Protein AF-A0A1E7X4P8-F1 (afdb_monomer_lite)

Secondary structure (DSSP, 8-state):
-----HHHHHHHHHHHHHHHHHHHHHTT--TTGGGHHHHHHHHHHHHHHHHHHHHHHHHHHHHHHHHHHHHHHTT-HHHHHHHHHHHHHHHHHHHHHHHHHHHHHHHHHHHHHHHHHTT---HHHHHHHHHHHHHHHHHHHHHHH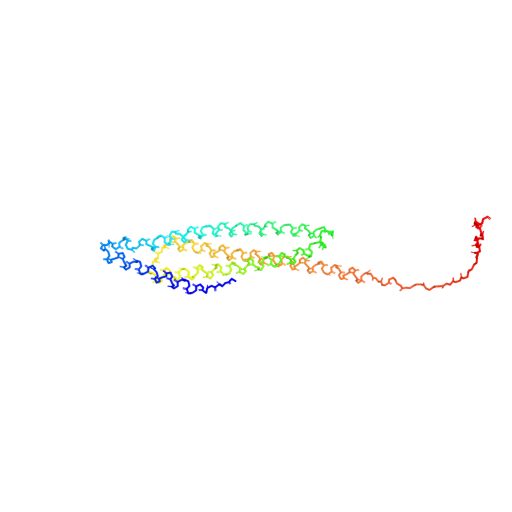HHHHHHHHHHHHHHHHHHHHHTS------------------------

Radius of gyration: 33.32 Å; chains: 1; bounding box: 71×65×102 Å

pLDDT: mean 76.99, std 14.37, range [32.0, 92.56]

Foldseek 3Di:
DDPPPVLVVLVVVLVVLVVQLVVCVVVVDPNVVSCVVVVVVLVVVLVVLVVLLVVLVVLLVVLVVVVVVLVVLLVDPVSLVVCLVVLVVVLVVLVVVLVVLVVVLVSLVSVVVSCVVVVDDDPSSVVSSVSSNVSSVSSNVSSVVSNVSSVVSVVVSVVVVVVVVVVPPDPDDDDDDDDDDDDDDDDDDDDD

Sequence (192 aa):
MTTVPVGDSTRHLIAAVKKLEHSLHTSGLPRWMSRLPVWWLSWHYSRMLDHKIARMRRIARKFESWLPAIRAADQDPRTRLEFIDLDHAMHDDIDATRQTMWELRAYCIDIATMFGQLGYQSAQLNRRQRLFLSVIEQTCVQAATMQETLVAHDTRVLALLQQSQQSRPEQSPHSQPGSDPAGVRPQEARAA

Organism: NCBI:txid762836

Structure (mmCIF, N/CA/C/O backbone):
data_AF-A0A1E7X4P8-F1
#
_entry.id   AF-A0A1E7X4P8-F1
#
loop_
_atom_site.group_PDB
_atom_site.id
_atom_site.type_symbol
_atom_site.label_atom_id
_atom_site.label_alt_id
_atom_site.label_comp_id
_atom_site.label_asym_id
_atom_site.label_entity_id
_atom_site.label_seq_id
_atom_site.pdbx_PDB_ins_code
_atom_site.Cartn_x
_atom_site.Cartn_y
_atom_site.Cartn_z
_atom_site.occupancy
_atom_site.B_iso_or_equiv
_atom_site.a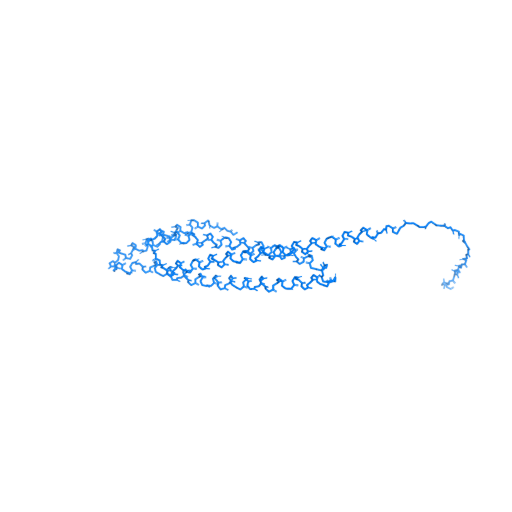uth_seq_id
_atom_site.auth_comp_id
_atom_site.auth_asym_id
_atom_site.auth_atom_id
_atom_site.pdbx_PDB_model_num
ATOM 1 N N . MET A 1 1 ? -3.2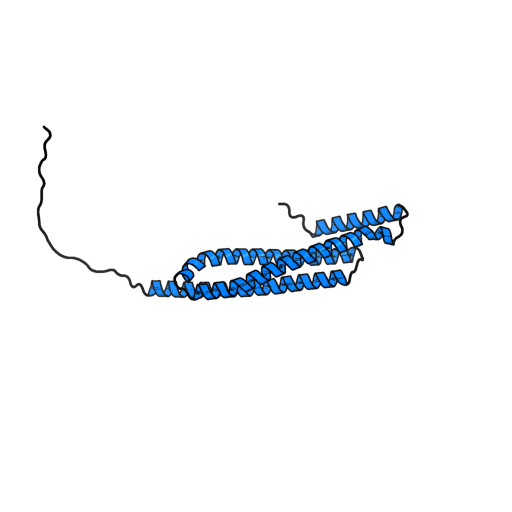46 20.734 1.889 1.00 32.78 1 MET A N 1
ATOM 2 C CA . MET A 1 1 ? -4.128 19.711 2.488 1.00 32.78 1 MET A CA 1
ATOM 3 C C . MET A 1 1 ? -3.512 19.298 3.811 1.00 32.78 1 MET A C 1
ATOM 5 O O . MET A 1 1 ? -2.430 18.733 3.811 1.00 32.78 1 MET A O 1
ATOM 9 N N . THR A 1 2 ? -4.119 19.678 4.929 1.00 32.00 2 THR A N 1
ATOM 10 C CA . THR A 1 2 ? -3.630 19.363 6.276 1.00 32.00 2 THR A CA 1
ATOM 11 C C . THR A 1 2 ? -3.904 17.894 6.577 1.00 32.00 2 THR A C 1
ATOM 13 O O . THR A 1 2 ? -5.027 17.507 6.891 1.00 32.00 2 THR A O 1
ATOM 16 N N . THR A 1 3 ? -2.882 17.054 6.445 1.00 44.53 3 THR A N 1
ATOM 17 C CA . THR A 1 3 ? -2.919 15.677 6.935 1.00 44.53 3 THR A CA 1
ATOM 18 C C . THR A 1 3 ? -2.863 15.737 8.455 1.00 44.53 3 THR A C 1
ATOM 20 O O . THR A 1 3 ? -1.785 15.833 9.040 1.00 44.53 3 THR A O 1
ATOM 23 N N . VAL A 1 4 ? -4.027 15.755 9.107 1.00 46.66 4 VAL A N 1
ATOM 24 C CA . VAL A 1 4 ? -4.095 15.536 10.556 1.00 46.66 4 VAL A CA 1
ATOM 25 C C . VAL A 1 4 ? -3.369 14.216 10.828 1.00 46.66 4 VAL A C 1
ATOM 27 O O . VAL A 1 4 ? -3.717 13.213 10.195 1.00 46.66 4 VAL A O 1
ATOM 30 N N . PRO A 1 5 ? -2.345 14.196 11.698 1.00 58.31 5 PRO A N 1
ATOM 31 C CA . PRO A 1 5 ? -1.626 12.969 11.994 1.00 58.31 5 PRO A CA 1
ATOM 32 C C . PRO A 1 5 ? -2.641 11.931 12.474 1.00 58.31 5 PRO A C 1
ATOM 34 O O . PRO A 1 5 ? -3.465 12.193 13.350 1.00 58.31 5 PRO A O 1
ATOM 37 N N . VAL A 1 6 ? -2.629 10.748 11.862 1.00 59.78 6 VAL A N 1
ATOM 38 C CA . VAL A 1 6 ? -3.646 9.708 12.105 1.00 59.78 6 VAL A CA 1
ATOM 39 C C . VAL A 1 6 ? -3.693 9.270 13.573 1.00 59.78 6 VAL A C 1
ATOM 41 O O . VAL A 1 6 ? -4.755 8.889 14.075 1.00 59.78 6 VAL A O 1
ATOM 44 N N . GLY A 1 7 ? -2.590 9.452 14.303 1.00 60.59 7 GLY A N 1
ATOM 45 C CA . GLY A 1 7 ? -2.544 9.325 15.758 1.00 60.59 7 GLY A CA 1
ATOM 46 C C . GLY A 1 7 ? -3.521 10.247 16.502 1.00 60.59 7 GLY A C 1
ATOM 47 O O . GLY A 1 7 ? -4.135 9.806 17.469 1.00 60.59 7 GLY A O 1
ATOM 48 N N . ASP A 1 8 ? -3.745 11.478 16.043 1.00 68.75 8 ASP A N 1
ATOM 49 C CA . ASP A 1 8 ? -4.699 12.402 16.674 1.00 68.75 8 ASP A CA 1
ATOM 50 C C . ASP A 1 8 ? -6.141 12.071 16.279 1.00 68.75 8 ASP A C 1
ATOM 52 O O . ASP A 1 8 ? -7.042 12.069 17.120 1.00 68.75 8 ASP A O 1
ATOM 56 N N . SER A 1 9 ? -6.365 11.687 15.018 1.00 77.12 9 SER A N 1
ATOM 57 C CA . SER A 1 9 ? -7.693 11.285 14.535 1.00 77.12 9 SER A CA 1
ATOM 58 C C . SER A 1 9 ? -8.222 10.030 15.248 1.00 77.12 9 SER A C 1
ATOM 60 O O . SER A 1 9 ? -9.374 9.999 15.689 1.00 77.12 9 SER A O 1
ATOM 62 N N . THR A 1 10 ? -7.374 9.015 15.444 1.00 79.00 10 THR A N 1
ATOM 63 C CA . THR A 1 10 ? -7.743 7.781 16.163 1.00 79.00 10 THR A CA 1
ATOM 64 C C . THR A 1 10 ? -8.008 8.036 17.647 1.00 79.00 10 THR A C 1
ATOM 66 O O . THR A 1 10 ? -8.988 7.523 18.187 1.00 79.00 10 THR A O 1
ATOM 69 N N . ARG A 1 11 ? -7.214 8.889 18.308 1.00 80.75 11 ARG A N 1
ATOM 70 C CA . ARG A 1 11 ? -7.442 9.292 19.710 1.00 80.75 11 ARG A CA 1
ATOM 71 C C . ARG A 1 11 ? -8.764 10.033 19.893 1.00 80.75 11 ARG A C 1
ATOM 73 O O . ARG A 1 11 ? -9.514 9.715 20.818 1.00 80.75 11 ARG A O 1
ATOM 80 N N . HIS A 1 12 ? -9.081 10.974 19.004 1.00 83.69 12 HIS A N 1
ATOM 81 C CA . HIS A 1 12 ? -10.367 11.671 19.027 1.00 83.69 12 HIS A CA 1
ATOM 82 C C . HIS A 1 12 ? -11.541 10.714 18.823 1.00 83.69 12 HIS A C 1
ATOM 84 O O . HIS A 1 12 ? -12.539 10.811 19.540 1.00 83.69 12 HIS A O 1
ATOM 90 N N . LEU A 1 13 ? -11.408 9.752 17.907 1.00 83.81 13 LEU A N 1
ATOM 91 C CA . LEU A 1 13 ? -12.441 8.749 17.672 1.00 83.81 13 LEU A CA 1
ATOM 92 C C . LEU A 1 13 ? -12.651 7.850 18.898 1.00 83.81 13 LEU A C 1
ATOM 94 O O . LEU A 1 13 ? -13.793 7.613 19.285 1.00 83.81 13 LEU A O 1
ATOM 98 N N . ILE A 1 14 ? -11.579 7.413 19.567 1.00 84.19 14 ILE A N 1
ATOM 99 C CA . ILE A 1 14 ? -11.678 6.647 20.820 1.00 84.19 14 ILE A CA 1
ATOM 100 C C . ILE A 1 14 ? -12.410 7.454 21.891 1.00 84.19 14 ILE A C 1
ATOM 102 O O . ILE A 1 14 ? -13.313 6.928 22.542 1.00 84.19 14 ILE A O 1
ATOM 106 N N . ALA A 1 15 ? -12.032 8.720 22.081 1.00 84.38 15 ALA A N 1
ATOM 107 C CA . ALA A 1 15 ? -12.660 9.586 23.071 1.00 84.38 15 ALA A CA 1
ATOM 108 C C . ALA A 1 15 ? -14.155 9.789 22.775 1.00 84.38 15 ALA A C 1
ATOM 110 O O . ALA A 1 15 ? -14.981 9.689 23.682 1.00 84.38 15 ALA A O 1
ATOM 111 N N . ALA A 1 16 ? -14.511 10.005 21.506 1.00 85.44 16 ALA A N 1
ATOM 112 C CA . ALA A 1 16 ? -15.895 10.148 21.069 1.00 85.44 16 ALA A CA 1
ATOM 113 C C . ALA A 1 16 ? -16.706 8.868 21.307 1.00 85.44 16 ALA A C 1
ATOM 115 O O . ALA A 1 16 ? -17.798 8.935 21.871 1.00 85.44 16 ALA A O 1
ATOM 116 N N . VAL A 1 17 ? -16.158 7.704 20.944 1.00 83.12 17 VAL A N 1
ATOM 117 C CA . VAL A 1 17 ? -16.810 6.405 21.156 1.00 83.12 17 VAL A CA 1
ATOM 118 C C . VAL A 1 17 ? -17.011 6.148 22.646 1.00 83.12 17 VAL A C 1
ATOM 120 O O . VAL A 1 17 ? -18.140 5.904 23.053 1.00 83.12 17 VAL A O 1
ATOM 123 N N . LYS A 1 18 ? -15.975 6.299 23.481 1.00 83.88 18 LYS A N 1
ATOM 124 C CA . LYS A 1 18 ? -16.086 6.103 24.938 1.00 83.88 18 LYS A CA 1
ATOM 125 C C . LYS A 1 18 ? -17.089 7.060 25.583 1.00 83.88 18 LYS A C 1
ATOM 127 O O . LYS A 1 18 ? -17.851 6.650 26.455 1.00 83.88 18 LYS A O 1
ATOM 132 N N . LYS A 1 19 ? -17.127 8.323 25.143 1.00 85.69 19 LYS A N 1
ATOM 133 C CA . LYS A 1 19 ? -18.128 9.297 25.601 1.00 85.69 19 LYS A CA 1
ATOM 134 C C . LYS A 1 19 ? -19.544 8.846 25.237 1.00 85.69 19 LYS A C 1
ATOM 136 O O . LYS A 1 19 ? -20.448 8.966 26.060 1.00 85.69 19 LYS A O 1
ATOM 141 N N . LEU A 1 20 ? -19.730 8.309 24.032 1.00 83.75 20 LEU A N 1
ATOM 142 C CA . LEU A 1 20 ? -21.019 7.798 23.581 1.00 83.75 20 LEU A CA 1
ATOM 143 C C . LEU A 1 20 ? -21.436 6.543 24.362 1.00 83.75 20 LEU A C 1
ATOM 145 O O . LEU A 1 20 ? -22.574 6.467 24.811 1.00 83.75 20 LEU A O 1
ATOM 149 N N . GLU A 1 21 ? -20.516 5.599 24.593 1.00 83.19 21 GLU A N 1
ATOM 150 C CA . GLU A 1 21 ? -20.768 4.416 25.430 1.00 83.19 21 GLU A CA 1
ATOM 151 C C . GLU A 1 21 ? -21.191 4.824 26.846 1.00 83.19 21 GLU A C 1
ATOM 153 O O . GLU A 1 21 ? -22.158 4.285 27.387 1.00 83.19 21 GLU A O 1
ATOM 158 N N . HIS A 1 22 ? -20.503 5.812 27.426 1.00 82.94 22 HIS A N 1
ATOM 159 C CA . HIS A 1 22 ? -20.826 6.341 28.746 1.00 82.94 22 HIS A CA 1
ATOM 160 C C . HIS A 1 22 ? -22.208 7.004 28.772 1.00 82.94 22 HIS A C 1
ATOM 162 O O . HIS A 1 22 ? -23.008 6.700 29.651 1.00 82.94 22 HIS A O 1
ATOM 168 N N . SER A 1 23 ? -22.524 7.839 27.776 1.00 82.69 23 SER A N 1
ATOM 169 C CA . SER A 1 23 ? -23.835 8.491 27.652 1.00 82.69 23 SER A CA 1
ATOM 170 C C . SER A 1 23 ? -24.980 7.490 27.468 1.00 82.69 23 SER A C 1
ATOM 172 O O . SER A 1 23 ? -26.081 7.703 27.973 1.00 82.69 23 SER A O 1
ATOM 174 N N . LEU A 1 24 ? -24.748 6.398 26.736 1.00 80.31 24 LEU A N 1
ATOM 175 C CA . LEU A 1 24 ? -25.742 5.339 26.556 1.00 80.31 24 LEU A CA 1
ATOM 176 C C . LEU A 1 24 ? -25.949 4.565 27.861 1.00 80.31 24 LEU A C 1
ATOM 178 O O . LEU A 1 24 ? -27.085 4.279 28.232 1.00 80.31 24 LEU A O 1
ATOM 182 N N . HIS A 1 25 ? -24.870 4.282 28.592 1.00 77.50 25 HIS A N 1
ATOM 183 C CA . HIS A 1 25 ? -24.946 3.614 29.888 1.00 77.50 25 HIS A CA 1
ATOM 184 C C . HIS A 1 25 ? -25.690 4.458 30.935 1.00 77.50 25 HIS A C 1
ATOM 186 O O . HIS A 1 25 ? -26.513 3.928 31.678 1.00 77.50 25 HIS A O 1
ATOM 192 N N . THR A 1 26 ? -25.446 5.772 30.993 1.00 81.56 26 THR A N 1
ATOM 193 C CA . THR A 1 26 ? -26.154 6.675 31.920 1.00 81.56 26 THR A CA 1
ATOM 194 C C . THR A 1 26 ? -27.627 6.865 31.563 1.00 81.56 26 THR A C 1
ATOM 196 O O . THR A 1 26 ? -28.421 7.191 32.439 1.00 81.56 26 THR A O 1
ATOM 199 N N . SER A 1 27 ? -28.016 6.587 30.316 1.00 81.94 27 SER A N 1
ATOM 200 C CA . SER A 1 27 ? -29.413 6.620 29.860 1.00 81.94 27 SER A CA 1
ATOM 201 C C . SER A 1 27 ? -30.206 5.346 30.210 1.00 81.94 27 SER A C 1
ATOM 203 O O . SER A 1 27 ? -31.336 5.187 29.759 1.00 81.94 27 SER A O 1
ATOM 205 N N . GLY A 1 28 ? -29.631 4.419 30.991 1.00 77.25 28 GLY A N 1
ATOM 206 C CA . GLY A 1 28 ? -30.309 3.199 31.449 1.00 77.25 28 GLY A CA 1
ATOM 207 C C . GLY A 1 28 ? -30.358 2.064 30.420 1.00 77.25 28 GLY A C 1
ATOM 208 O O . GLY A 1 28 ? -31.069 1.080 30.624 1.00 77.25 28 GLY A O 1
ATOM 209 N N . LEU A 1 29 ? -29.606 2.170 29.319 1.00 79.88 29 LEU A N 1
ATOM 210 C CA . LEU A 1 29 ? -29.548 1.119 28.306 1.00 79.88 29 LEU A CA 1
ATOM 211 C C . LEU A 1 29 ? -28.751 -0.100 28.799 1.00 79.88 29 LEU A C 1
ATOM 213 O O . LEU A 1 29 ? -27.723 0.046 29.469 1.00 79.88 29 LEU A O 1
ATOM 217 N N . PRO A 1 30 ? -29.160 -1.321 28.410 1.00 79.81 30 PRO A N 1
ATOM 218 C CA . PRO A 1 30 ? -28.394 -2.524 28.690 1.00 79.81 30 PRO A CA 1
ATOM 219 C C . PRO A 1 30 ? -26.963 -2.443 28.139 1.00 79.81 30 PRO A C 1
ATOM 221 O O . PRO A 1 30 ? -26.730 -1.925 27.045 1.00 79.81 30 PRO A O 1
ATOM 224 N N . ARG A 1 31 ? -26.005 -3.063 28.838 1.00 72.81 31 ARG A N 1
ATOM 225 C CA . ARG A 1 31 ? -24.573 -3.076 28.463 1.00 72.81 31 ARG A CA 1
ATOM 226 C C . ARG A 1 31 ? -24.278 -3.583 27.043 1.00 72.81 31 ARG A C 1
ATOM 228 O O . ARG A 1 31 ? -23.232 -3.271 26.481 1.00 72.81 31 ARG A O 1
ATOM 235 N N . TRP A 1 32 ? -25.161 -4.393 26.461 1.00 73.31 32 TRP A N 1
ATOM 236 C CA . TRP A 1 32 ? -25.011 -4.853 25.078 1.00 73.31 32 TRP A CA 1
ATOM 237 C C . TRP A 1 32 ? -25.356 -3.750 24.066 1.00 73.31 32 TRP A C 1
ATOM 239 O O . TRP A 1 32 ? -24.673 -3.627 23.052 1.00 73.31 32 TRP A O 1
ATOM 249 N N . MET A 1 33 ? -26.333 -2.888 24.371 1.00 76.94 33 MET A N 1
ATOM 250 C CA . MET A 1 33 ? -26.680 -1.735 23.532 1.00 76.94 33 MET A CA 1
ATOM 251 C C . MET A 1 33 ? -25.633 -0.628 23.623 1.00 76.94 33 MET A C 1
ATOM 253 O O . MET A 1 33 ? -25.327 0.004 22.615 1.00 76.94 33 MET A O 1
ATOM 257 N N . SER A 1 34 ? -25.011 -0.435 24.789 1.00 75.38 34 SER A N 1
ATOM 258 C CA . SER A 1 34 ? -23.935 0.553 24.931 1.00 75.38 34 SER A CA 1
ATOM 259 C C . SER A 1 34 ? -22.697 0.218 24.088 1.00 75.38 34 SER A C 1
ATOM 261 O O . SER A 1 34 ? -21.910 1.114 23.824 1.00 75.38 34 SER A O 1
ATOM 263 N N . ARG A 1 35 ? -22.538 -1.031 23.616 1.00 80.19 35 ARG A N 1
ATOM 264 C CA . ARG A 1 35 ? -21.445 -1.473 22.722 1.00 80.19 35 ARG A CA 1
ATOM 265 C C . ARG A 1 35 ? -21.775 -1.417 21.225 1.00 80.19 35 ARG A C 1
ATOM 267 O O . ARG A 1 35 ? -20.905 -1.711 20.399 1.00 80.19 35 ARG A O 1
ATOM 274 N N . LEU A 1 36 ? -22.994 -1.015 20.855 1.00 82.00 36 LEU A N 1
ATOM 275 C CA . LEU A 1 36 ? -23.394 -0.825 19.455 1.00 82.00 36 LEU A CA 1
ATOM 276 C C . LEU A 1 36 ? -22.445 0.082 18.651 1.00 82.00 36 LEU A C 1
ATOM 278 O O . LEU A 1 36 ? -22.145 -0.277 17.511 1.00 82.00 36 LEU A O 1
ATOM 282 N N . PRO A 1 37 ? -21.915 1.197 19.197 1.00 84.25 37 PRO A N 1
ATOM 283 C CA . PRO A 1 37 ? -21.014 2.070 18.443 1.00 84.25 37 PRO A CA 1
ATOM 284 C C . PRO A 1 37 ? -19.739 1.350 17.994 1.00 84.25 37 PRO A C 1
ATOM 286 O O . PRO A 1 37 ? -19.307 1.493 16.851 1.00 84.25 37 PRO A O 1
ATOM 289 N N . VAL A 1 38 ? -19.168 0.517 18.867 1.00 84.62 38 VAL A N 1
ATOM 290 C CA . VAL A 1 38 ? -17.956 -0.258 18.577 1.00 84.62 38 VAL A CA 1
ATOM 291 C C . VAL A 1 38 ? -18.234 -1.356 17.550 1.00 84.62 38 VAL A C 1
ATOM 293 O O . VAL A 1 38 ? -17.437 -1.568 16.635 1.00 84.62 38 VAL A O 1
ATOM 296 N N . TRP A 1 39 ? -19.384 -2.026 17.657 1.00 85.00 39 TRP A N 1
ATOM 297 C CA . TRP A 1 39 ? -19.816 -3.027 16.677 1.00 85.00 39 TRP A CA 1
ATOM 298 C C . TRP A 1 39 ? -20.020 -2.418 15.292 1.00 85.00 39 TRP A C 1
ATOM 300 O O . TRP A 1 39 ? -19.527 -2.953 14.297 1.00 85.00 39 TRP A O 1
ATOM 310 N N . TRP A 1 40 ? -20.697 -1.272 15.229 1.00 87.81 40 TRP A N 1
ATOM 311 C CA . TRP A 1 40 ? -20.916 -0.549 13.983 1.00 87.81 40 TRP A CA 1
ATOM 312 C C . TRP A 1 40 ? -19.595 -0.094 13.359 1.00 87.81 40 TRP A C 1
ATOM 314 O O . TRP A 1 40 ? -19.370 -0.310 12.166 1.00 87.81 40 TRP A O 1
ATOM 324 N N . LEU A 1 41 ? -18.673 0.430 14.172 1.00 86.81 41 LEU A N 1
ATOM 325 C CA . LEU A 1 41 ? -17.339 0.818 13.722 1.00 86.81 41 LEU A CA 1
ATOM 326 C C . LEU A 1 41 ? -16.549 -0.383 13.179 1.00 86.81 41 LEU A C 1
ATOM 328 O O . LEU A 1 41 ? -15.920 -0.289 12.125 1.00 86.81 41 LEU A O 1
ATOM 332 N N . SER A 1 42 ? -16.618 -1.535 13.852 1.00 87.00 42 SER A N 1
ATOM 333 C CA . SER A 1 42 ? -15.976 -2.776 13.399 1.00 87.00 42 SER A CA 1
ATOM 334 C C . SER A 1 42 ? -16.537 -3.275 12.066 1.00 87.00 42 SER A C 1
ATOM 336 O O . SER A 1 42 ? -15.773 -3.711 11.195 1.00 87.00 42 SER A O 1
ATOM 338 N N . TRP A 1 43 ? -17.857 -3.203 11.888 1.00 88.31 43 TRP A N 1
ATOM 339 C CA . TRP A 1 43 ? -18.516 -3.577 10.641 1.00 88.31 43 TRP A CA 1
ATOM 340 C C . TRP A 1 43 ? -18.145 -2.629 9.499 1.00 88.31 43 TRP A C 1
ATOM 342 O O . TRP A 1 43 ? -17.747 -3.083 8.423 1.00 88.31 43 TRP A O 1
ATOM 352 N N . HIS A 1 44 ? -18.202 -1.319 9.748 1.00 89.56 44 HIS A N 1
ATOM 353 C CA . HIS A 1 44 ? -17.819 -0.300 8.775 1.00 89.56 44 HIS A CA 1
ATOM 354 C C . HIS A 1 44 ? -16.362 -0.478 8.332 1.00 89.56 44 HIS A C 1
ATOM 356 O O . HIS A 1 44 ? -16.070 -0.544 7.135 1.00 89.56 44 HIS A O 1
ATOM 362 N N . TYR A 1 45 ? -15.455 -0.663 9.294 1.00 88.06 45 TYR A N 1
ATOM 363 C CA . TYR A 1 45 ? -14.043 -0.904 9.021 1.00 88.06 45 TYR A CA 1
ATOM 364 C C . TYR A 1 45 ? -13.817 -2.192 8.215 1.00 88.06 45 TYR A C 1
ATOM 366 O O . TYR A 1 45 ? -13.051 -2.196 7.253 1.00 88.06 45 TYR A O 1
ATOM 374 N N . SER A 1 46 ? -14.546 -3.266 8.531 1.00 86.12 46 SER A N 1
ATOM 375 C CA . SER A 1 46 ? -14.484 -4.514 7.761 1.00 86.12 46 SER A CA 1
ATOM 376 C C . SER A 1 46 ? -14.882 -4.315 6.296 1.00 86.12 46 SER A C 1
ATOM 378 O O . SER A 1 46 ? -14.168 -4.773 5.406 1.00 86.12 46 SER A O 1
ATOM 380 N N . ARG A 1 47 ? -15.974 -3.586 6.024 1.00 88.44 47 ARG A N 1
ATOM 381 C CA . ARG A 1 47 ? -16.394 -3.289 4.643 1.00 88.44 47 ARG A CA 1
ATOM 382 C C . ARG A 1 47 ? -15.394 -2.409 3.910 1.00 88.44 47 ARG A C 1
ATOM 384 O O . ARG A 1 47 ? -15.173 -2.600 2.714 1.00 88.44 47 ARG A O 1
ATOM 391 N N . MET A 1 48 ? -14.803 -1.442 4.605 1.00 89.12 48 MET A N 1
ATOM 392 C CA . MET A 1 48 ? -13.762 -0.599 4.029 1.00 89.12 48 MET A CA 1
ATOM 393 C C . MET A 1 48 ? -12.530 -1.429 3.646 1.00 89.12 48 MET A C 1
ATOM 395 O O . MET A 1 48 ? -11.999 -1.245 2.548 1.00 89.12 48 MET A O 1
ATOM 399 N N . LEU A 1 49 ? -12.102 -2.366 4.500 1.00 87.62 49 LEU A N 1
ATOM 400 C CA . LEU A 1 49 ? -11.012 -3.291 4.180 1.00 87.62 49 LEU A CA 1
ATOM 401 C C . LEU A 1 49 ? -11.333 -4.131 2.945 1.00 87.62 49 LEU A C 1
ATOM 403 O O . LEU A 1 49 ? -10.496 -4.207 2.053 1.00 87.62 49 LEU A O 1
ATOM 407 N N . ASP A 1 50 ? -12.541 -4.684 2.837 1.00 87.19 50 ASP A N 1
ATOM 408 C CA . ASP A 1 50 ? -12.933 -5.490 1.674 1.00 87.19 50 ASP A CA 1
ATOM 409 C C . ASP A 1 50 ? -12.820 -4.686 0.358 1.00 87.19 50 ASP A C 1
ATOM 411 O O . ASP A 1 50 ? -12.280 -5.178 -0.639 1.00 87.19 50 ASP A O 1
ATOM 415 N N . HIS A 1 51 ? -13.227 -3.410 0.362 1.00 89.06 51 HIS A N 1
ATOM 416 C CA . HIS A 1 51 ? -13.059 -2.521 -0.797 1.00 89.06 51 HIS A CA 1
ATOM 417 C C . HIS A 1 51 ? -11.587 -2.235 -1.108 1.00 89.06 51 HIS A C 1
ATOM 419 O O . HIS A 1 51 ? -11.184 -2.264 -2.276 1.00 89.06 51 HIS A O 1
ATOM 425 N N . LYS A 1 52 ? -10.769 -1.968 -0.080 1.00 88.62 52 LYS A N 1
ATOM 426 C CA . LYS A 1 52 ? -9.331 -1.720 -0.253 1.00 88.62 52 LYS A CA 1
ATOM 427 C C . LYS A 1 52 ? -8.614 -2.969 -0.776 1.00 88.62 52 LYS A C 1
ATOM 429 O O . LYS A 1 52 ? -7.840 -2.849 -1.719 1.00 88.62 52 LYS A O 1
ATOM 434 N N . ILE A 1 53 ? -8.943 -4.159 -0.271 1.00 87.56 53 ILE A N 1
ATOM 435 C CA . ILE A 1 53 ? -8.434 -5.448 -0.769 1.00 87.56 53 ILE A CA 1
ATOM 436 C C . ILE A 1 53 ? -8.793 -5.631 -2.249 1.00 87.56 53 ILE A C 1
ATOM 438 O O . ILE A 1 53 ? -7.926 -5.945 -3.064 1.00 87.56 53 ILE A O 1
ATOM 442 N N . ALA A 1 54 ? -10.053 -5.398 -2.629 1.00 88.62 54 ALA A N 1
ATOM 443 C CA . ALA A 1 54 ? -10.494 -5.536 -4.017 1.00 88.62 54 ALA A CA 1
ATOM 444 C C . ALA A 1 54 ? -9.808 -4.536 -4.963 1.00 88.62 54 ALA A C 1
ATOM 446 O O . ALA A 1 54 ? -9.557 -4.849 -6.130 1.00 88.62 54 ALA A O 1
ATOM 447 N N . ARG A 1 55 ? -9.503 -3.322 -4.487 1.00 88.19 55 ARG A N 1
ATOM 448 C CA . ARG A 1 55 ? -8.708 -2.343 -5.240 1.00 88.19 55 ARG A CA 1
ATOM 449 C C . ARG A 1 55 ? -7.258 -2.805 -5.391 1.00 88.19 55 ARG A C 1
ATOM 451 O O . ARG A 1 55 ? -6.766 -2.809 -6.513 1.00 88.19 55 ARG A O 1
ATOM 458 N N . MET A 1 56 ? -6.614 -3.261 -4.319 1.00 85.94 56 MET A N 1
ATOM 459 C CA . MET A 1 56 ? -5.219 -3.717 -4.376 1.00 85.94 56 MET A CA 1
ATOM 460 C C . MET A 1 56 ? -5.043 -4.929 -5.286 1.00 85.94 56 MET A C 1
ATOM 462 O O . MET A 1 56 ? -4.176 -4.925 -6.147 1.00 85.94 56 MET A O 1
ATOM 466 N N . ARG A 1 57 ? -5.967 -5.894 -5.245 1.00 86.75 57 ARG A N 1
ATOM 467 C CA . ARG A 1 57 ? -5.976 -7.022 -6.194 1.00 86.75 57 ARG A CA 1
ATOM 468 C C . ARG A 1 57 ? -6.147 -6.611 -7.656 1.00 86.75 57 ARG A C 1
ATOM 470 O O . ARG A 1 57 ? -5.808 -7.378 -8.551 1.00 86.75 57 ARG A O 1
ATOM 477 N N . ARG A 1 58 ? -6.762 -5.459 -7.935 1.00 88.06 58 ARG A N 1
ATOM 478 C CA . ARG A 1 58 ? -6.845 -4.928 -9.305 1.00 88.06 58 ARG A CA 1
ATOM 479 C C . ARG A 1 58 ? -5.522 -4.304 -9.730 1.00 88.06 58 ARG A C 1
ATOM 481 O O . ARG A 1 58 ? -5.137 -4.493 -10.873 1.00 88.06 58 ARG A O 1
ATOM 488 N N . ILE A 1 59 ? -4.845 -3.606 -8.822 1.00 85.19 59 ILE A N 1
ATOM 489 C CA . ILE A 1 59 ? -3.519 -3.025 -9.069 1.00 85.19 59 ILE A CA 1
ATOM 490 C C . ILE A 1 59 ? -2.483 -4.136 -9.282 1.00 85.19 59 ILE A C 1
ATOM 492 O O . ILE A 1 59 ? -1.809 -4.131 -10.301 1.00 85.19 59 ILE A O 1
ATOM 496 N N . ALA A 1 60 ? -2.458 -5.147 -8.412 1.00 82.62 60 ALA A N 1
ATOM 497 C CA . ALA A 1 60 ? -1.626 -6.346 -8.555 1.00 82.62 60 ALA A CA 1
ATOM 498 C C . ALA A 1 60 ? -1.765 -6.999 -9.942 1.00 82.62 60 ALA A C 1
ATOM 500 O O . ALA A 1 60 ? -0.788 -7.201 -10.657 1.00 82.62 60 ALA A O 1
ATOM 501 N N . ARG A 1 61 ? -3.010 -7.229 -10.381 1.00 86.31 61 ARG A N 1
ATOM 502 C CA . ARG A 1 61 ? -3.291 -7.783 -11.715 1.00 86.31 61 ARG A CA 1
ATOM 503 C C . ARG A 1 61 ? -2.854 -6.875 -12.860 1.00 86.31 61 ARG A C 1
ATOM 505 O O . ARG A 1 61 ? -2.513 -7.383 -13.920 1.00 86.31 61 ARG A O 1
ATOM 512 N N . LYS A 1 62 ? -2.887 -5.552 -12.669 1.00 84.88 62 LYS A N 1
ATOM 513 C CA . LYS A 1 62 ? -2.300 -4.632 -13.645 1.00 84.88 62 LYS A CA 1
ATOM 514 C C . LYS A 1 62 ? -0.792 -4.854 -13.701 1.00 84.88 62 LYS A C 1
ATOM 516 O O . LYS A 1 62 ? -0.301 -5.148 -14.771 1.00 84.88 62 LYS A O 1
ATOM 521 N N . PHE A 1 63 ? -0.064 -4.834 -12.590 1.00 82.44 63 PHE A N 1
ATOM 522 C CA . PHE A 1 63 ? 1.386 -5.075 -12.637 1.00 82.44 63 PHE A CA 1
ATOM 523 C C . PHE A 1 63 ? 1.755 -6.399 -13.328 1.00 82.44 63 PHE A C 1
ATOM 525 O O . PHE A 1 63 ? 2.627 -6.423 -14.196 1.00 82.44 63 PHE A O 1
ATOM 532 N N . GLU A 1 64 ? 1.016 -7.476 -13.052 1.00 82.44 64 GLU A N 1
ATOM 533 C CA . GLU A 1 64 ? 1.183 -8.755 -13.759 1.00 82.44 64 GLU A CA 1
ATOM 534 C C . GLU A 1 64 ? 0.949 -8.652 -15.275 1.00 82.44 64 GLU A C 1
ATOM 536 O O . GLU A 1 64 ? 1.668 -9.286 -16.047 1.00 82.44 64 GLU A O 1
ATOM 541 N N . SER A 1 65 ? -0.028 -7.857 -15.727 1.00 84.00 65 SER A N 1
ATOM 542 C CA . SER A 1 65 ? -0.329 -7.710 -17.155 1.00 84.00 65 SER A CA 1
ATOM 543 C C . SER A 1 65 ? 0.660 -6.815 -17.905 1.00 84.00 65 SER A C 1
ATOM 545 O O . SER A 1 65 ? 0.739 -6.905 -19.126 1.00 84.00 65 SER A O 1
ATOM 547 N N . TRP A 1 66 ? 1.402 -5.951 -17.210 1.00 81.06 66 TRP A N 1
ATOM 548 C CA . TRP A 1 66 ? 2.368 -5.039 -17.834 1.00 81.06 66 TRP A CA 1
ATOM 549 C C .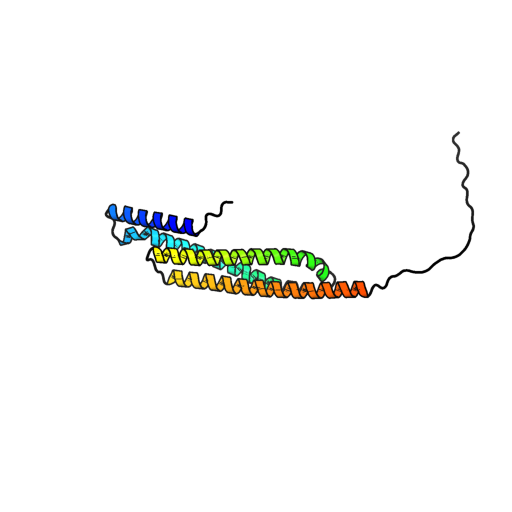 TRP A 1 66 ? 3.729 -5.700 -18.087 1.00 81.06 66 TRP A C 1
ATOM 551 O O . TRP A 1 66 ? 4.361 -5.420 -19.101 1.00 81.06 66 TRP A O 1
ATOM 561 N N . LEU A 1 67 ? 4.148 -6.646 -17.241 1.00 78.44 67 LEU A N 1
ATOM 562 C CA . LEU A 1 67 ? 5.371 -7.442 -17.431 1.00 78.44 67 LEU A CA 1
ATOM 563 C C . LEU A 1 67 ? 5.540 -8.043 -18.845 1.00 78.44 67 LEU A C 1
ATOM 565 O O . LEU A 1 67 ? 6.604 -7.862 -19.442 1.00 78.44 67 LEU A O 1
ATOM 569 N N . PRO A 1 68 ? 4.547 -8.747 -19.424 1.00 80.44 68 PRO A N 1
ATOM 570 C CA . PRO A 1 68 ? 4.668 -9.263 -20.786 1.00 80.44 68 PRO A CA 1
ATOM 571 C C . PRO A 1 68 ? 4.682 -8.154 -21.847 1.00 80.44 68 PRO A C 1
ATOM 573 O O . PRO A 1 68 ? 5.332 -8.332 -22.872 1.00 80.44 68 PRO A O 1
ATOM 576 N N . ALA A 1 69 ? 4.025 -7.015 -21.606 1.00 79.38 69 ALA A N 1
ATOM 577 C CA . ALA A 1 69 ? 4.031 -5.883 -22.533 1.00 79.38 69 ALA A CA 1
ATOM 578 C C . ALA A 1 69 ? 5.420 -5.228 -22.620 1.00 79.38 69 ALA A C 1
ATOM 580 O O . ALA A 1 69 ? 5.902 -4.985 -23.722 1.00 79.38 69 ALA A O 1
ATOM 581 N N . ILE A 1 70 ? 6.101 -5.047 -21.483 1.00 73.94 70 ILE A N 1
ATOM 582 C CA . ILE A 1 70 ? 7.487 -4.545 -21.429 1.00 73.94 70 ILE A CA 1
ATOM 583 C C . ILE A 1 70 ? 8.426 -5.502 -22.177 1.00 73.94 70 ILE A C 1
ATOM 585 O O . ILE A 1 70 ? 9.244 -5.086 -22.993 1.00 73.94 70 ILE A O 1
ATOM 589 N N . ARG A 1 71 ? 8.273 -6.817 -21.962 1.00 76.62 71 ARG A N 1
ATOM 590 C CA . ARG A 1 71 ? 9.069 -7.830 -22.678 1.00 76.62 71 ARG A CA 1
ATOM 591 C C . ARG A 1 71 ? 8.806 -7.847 -24.184 1.00 76.62 71 ARG A C 1
ATOM 593 O O . ARG A 1 71 ? 9.709 -8.197 -24.934 1.00 76.62 71 ARG A O 1
ATOM 600 N N . ALA A 1 72 ? 7.589 -7.524 -24.619 1.00 78.62 72 ALA A N 1
ATOM 601 C CA . ALA A 1 72 ? 7.253 -7.423 -26.036 1.00 78.62 72 ALA A CA 1
ATOM 602 C C . ALA A 1 72 ? 7.834 -6.146 -26.667 1.00 78.62 72 ALA A C 1
ATOM 604 O O . ALA A 1 72 ? 8.385 -6.219 -27.761 1.00 78.62 72 ALA A O 1
ATOM 605 N N . ALA A 1 73 ? 7.782 -5.009 -25.963 1.00 70.81 73 ALA A N 1
ATOM 606 C CA . ALA A 1 73 ? 8.386 -3.749 -26.408 1.00 70.81 73 ALA A CA 1
ATOM 607 C C . ALA A 1 73 ? 9.909 -3.868 -26.594 1.00 70.81 73 ALA A C 1
ATOM 609 O O . ALA A 1 73 ? 10.467 -3.317 -27.537 1.00 70.81 73 ALA A O 1
ATOM 610 N N . ASP A 1 74 ? 10.564 -4.676 -25.759 1.00 69.25 74 ASP A N 1
ATOM 611 C CA . ASP A 1 74 ? 11.992 -4.973 -25.864 1.00 69.25 74 ASP A CA 1
ATOM 612 C C . ASP A 1 74 ? 12.374 -5.756 -27.143 1.00 69.25 74 ASP A C 1
ATOM 614 O O . ASP A 1 74 ? 13.542 -5.791 -27.521 1.00 69.25 74 ASP A O 1
ATOM 618 N N . GLN A 1 75 ? 11.427 -6.396 -27.837 1.00 77.06 75 GLN A N 1
ATOM 619 C CA . GLN A 1 75 ? 11.716 -7.158 -29.063 1.00 77.06 75 GLN A CA 1
ATOM 620 C C . GLN A 1 75 ? 11.703 -6.295 -30.334 1.00 77.06 75 GLN A C 1
ATOM 622 O O . GLN A 1 75 ? 12.331 -6.685 -31.320 1.00 77.06 75 GLN A O 1
ATOM 627 N N . ASP A 1 76 ? 11.038 -5.134 -30.323 1.00 78.31 76 ASP A N 1
ATOM 628 C CA . ASP A 1 76 ? 10.958 -4.232 -31.478 1.00 78.31 76 ASP A CA 1
ATOM 629 C C . ASP A 1 76 ? 11.903 -3.024 -31.305 1.00 78.31 76 ASP A C 1
ATOM 631 O O . ASP A 1 76 ? 11.703 -2.201 -30.408 1.00 78.31 76 ASP A O 1
ATOM 635 N N . PRO A 1 77 ? 12.927 -2.854 -32.164 1.00 68.38 77 PRO A N 1
ATOM 636 C CA . PRO A 1 77 ? 13.879 -1.751 -32.058 1.00 68.38 77 PRO A CA 1
ATOM 637 C C . PRO A 1 77 ? 13.262 -0.353 -32.225 1.00 68.38 77 PRO A C 1
ATOM 639 O O . PRO A 1 77 ? 13.852 0.604 -31.725 1.00 68.38 77 PRO A O 1
ATOM 642 N N . ARG A 1 78 ? 12.108 -0.202 -32.899 1.00 69.12 78 ARG A N 1
ATOM 643 C CA . ARG A 1 78 ? 11.414 1.101 -32.977 1.00 69.12 78 ARG A CA 1
ATOM 644 C C . ARG A 1 78 ? 10.712 1.439 -31.668 1.00 69.12 78 ARG A C 1
ATOM 646 O O . ARG A 1 78 ? 10.884 2.538 -31.152 1.00 69.12 78 ARG A O 1
ATOM 653 N N . THR A 1 79 ? 9.973 0.484 -31.115 1.00 68.06 79 THR A N 1
ATOM 654 C CA . THR A 1 79 ? 9.229 0.665 -29.863 1.00 68.06 79 THR A CA 1
ATOM 655 C C . THR A 1 79 ? 10.165 0.819 -28.667 1.00 68.06 79 THR A C 1
ATOM 657 O O . THR A 1 79 ? 9.874 1.597 -27.768 1.00 68.06 79 THR A O 1
ATOM 660 N N . ARG A 1 80 ? 11.329 0.158 -28.690 1.00 69.06 80 ARG A N 1
ATOM 661 C CA . ARG A 1 80 ? 12.346 0.206 -27.630 1.00 69.06 80 ARG A CA 1
ATOM 662 C C . ARG A 1 80 ? 12.837 1.624 -27.287 1.00 69.06 80 ARG A C 1
ATOM 664 O O . ARG A 1 80 ? 13.152 1.878 -26.130 1.00 69.06 80 ARG A O 1
ATOM 671 N N . LEU A 1 81 ? 12.911 2.542 -28.259 1.00 67.19 81 LEU A N 1
ATOM 672 C CA . LEU A 1 81 ? 13.350 3.929 -28.020 1.00 67.19 81 LEU A CA 1
ATOM 673 C C . LEU A 1 81 ? 12.225 4.831 -27.501 1.00 67.19 81 LEU A C 1
ATOM 675 O O . LEU A 1 81 ? 12.469 5.654 -26.626 1.00 67.19 81 LEU A O 1
ATOM 679 N N . GLU A 1 82 ? 10.999 4.654 -27.998 1.00 68.44 82 GLU A N 1
ATOM 680 C CA . GLU A 1 82 ? 9.816 5.380 -27.504 1.00 68.44 82 GLU A CA 1
ATOM 681 C C . GLU A 1 82 ? 9.441 4.964 -26.070 1.00 68.44 82 GLU A C 1
ATOM 683 O O . GLU A 1 82 ? 8.786 5.713 -25.348 1.00 68.44 82 GLU A O 1
ATOM 688 N N . PHE A 1 83 ? 9.884 3.780 -25.640 1.00 71.56 83 PHE A N 1
ATOM 689 C CA . PHE A 1 83 ? 9.596 3.236 -24.317 1.00 71.56 83 PHE A CA 1
ATOM 690 C C . PHE A 1 83 ? 10.383 3.920 -23.181 1.00 71.56 83 PHE A C 1
ATOM 692 O O . PHE A 1 83 ? 9.920 3.896 -22.050 1.00 71.56 83 PHE A O 1
ATOM 699 N N . ILE A 1 84 ? 11.504 4.602 -23.463 1.00 69.50 84 ILE A N 1
ATOM 700 C CA . ILE A 1 84 ? 12.363 5.219 -22.425 1.00 69.50 84 ILE A CA 1
ATOM 701 C C . ILE A 1 84 ? 11.626 6.318 -21.634 1.00 69.50 84 ILE A C 1
ATOM 703 O O . ILE A 1 84 ? 11.709 6.378 -20.404 1.00 69.50 84 ILE A O 1
ATOM 707 N N . ASP A 1 85 ? 10.889 7.193 -22.328 1.00 67.75 85 ASP A N 1
ATOM 708 C CA . ASP A 1 85 ? 10.126 8.271 -21.677 1.00 67.75 85 ASP A CA 1
ATOM 709 C C . ASP A 1 85 ? 8.917 7.711 -20.908 1.00 67.75 85 ASP A C 1
ATOM 711 O O . ASP A 1 85 ? 8.525 8.237 -19.861 1.00 67.75 85 ASP A O 1
ATOM 715 N N . LEU A 1 86 ? 8.338 6.611 -21.405 1.00 70.00 86 LEU A N 1
ATOM 716 C CA . LEU A 1 86 ? 7.247 5.904 -20.740 1.00 70.00 86 LEU A CA 1
ATOM 717 C C . LEU A 1 86 ? 7.733 5.184 -19.470 1.00 70.00 86 LEU A C 1
ATOM 719 O O . LEU A 1 86 ? 7.006 5.163 -18.475 1.00 70.00 86 LEU A O 1
ATOM 723 N N . ASP A 1 87 ? 8.960 4.658 -19.479 1.00 75.06 87 ASP A N 1
ATOM 724 C CA . ASP A 1 87 ? 9.568 3.932 -18.362 1.00 75.06 87 ASP A CA 1
ATOM 725 C C . ASP A 1 87 ? 9.769 4.833 -17.138 1.00 75.06 87 ASP A C 1
ATOM 727 O O . ASP A 1 87 ? 9.422 4.434 -16.023 1.00 75.06 87 ASP A O 1
ATOM 731 N N . HIS A 1 88 ? 10.206 6.084 -17.331 1.00 75.00 88 HIS A N 1
ATOM 732 C CA . HIS A 1 88 ? 10.349 7.052 -16.235 1.00 75.00 88 HIS A CA 1
ATOM 733 C C . HIS A 1 88 ? 9.004 7.420 -15.597 1.00 75.00 88 HIS A C 1
ATOM 735 O O . HIS A 1 88 ? 8.854 7.348 -14.376 1.00 75.00 88 HIS A O 1
ATOM 741 N N . ALA A 1 89 ? 7.995 7.759 -16.407 1.00 77.94 89 ALA A N 1
ATOM 742 C CA . ALA A 1 89 ? 6.662 8.082 -15.892 1.00 77.94 89 ALA A CA 1
ATOM 743 C C . ALA A 1 89 ? 6.021 6.887 -15.165 1.00 77.94 89 ALA A C 1
ATOM 745 O O . ALA A 1 89 ? 5.311 7.047 -14.169 1.00 77.94 89 ALA A O 1
ATOM 746 N N . MET A 1 90 ? 6.284 5.673 -15.649 1.00 81.06 90 MET A N 1
ATOM 747 C CA . MET A 1 90 ? 5.803 4.451 -15.025 1.00 81.06 90 MET A CA 1
ATOM 748 C C . MET A 1 90 ? 6.541 4.140 -13.720 1.00 81.06 90 MET A C 1
ATOM 750 O O . MET A 1 90 ? 5.912 3.681 -12.768 1.00 81.06 90 MET A O 1
ATOM 754 N N . HIS A 1 91 ? 7.841 4.428 -13.639 1.00 82.94 91 HIS A N 1
ATOM 755 C CA . HIS A 1 91 ? 8.613 4.295 -12.408 1.00 82.94 91 HIS A CA 1
ATOM 756 C C . HIS A 1 91 ? 8.045 5.185 -11.293 1.00 82.94 91 HIS A C 1
ATOM 758 O O . HIS A 1 91 ? 7.799 4.694 -10.188 1.00 82.94 91 HIS A O 1
ATOM 764 N N . ASP A 1 92 ? 7.749 6.449 -11.606 1.00 84.12 92 ASP A N 1
ATOM 765 C CA . ASP A 1 92 ? 7.142 7.396 -10.664 1.00 84.12 92 ASP A CA 1
ATOM 766 C C . ASP A 1 92 ? 5.754 6.935 -10.188 1.00 84.12 92 ASP A C 1
ATOM 768 O O . ASP A 1 92 ? 5.450 6.997 -8.993 1.00 84.12 92 ASP A O 1
ATOM 772 N N . ASP A 1 93 ? 4.910 6.420 -11.091 1.00 84.94 93 ASP A N 1
ATOM 773 C CA . ASP A 1 93 ? 3.584 5.897 -10.728 1.00 84.94 93 ASP A CA 1
ATOM 774 C C . ASP A 1 93 ? 3.680 4.643 -9.841 1.00 84.94 93 ASP A C 1
ATOM 776 O O . ASP A 1 93 ? 2.925 4.497 -8.868 1.00 84.94 93 ASP A O 1
ATOM 780 N N . ILE A 1 94 ? 4.639 3.750 -10.122 1.00 86.12 94 ILE A N 1
ATOM 781 C CA . ILE A 1 94 ? 4.901 2.572 -9.287 1.00 86.12 94 ILE A CA 1
ATOM 782 C C . ILE A 1 94 ? 5.374 3.003 -7.895 1.00 86.12 94 ILE A C 1
ATOM 784 O O . ILE A 1 94 ? 4.866 2.486 -6.893 1.00 86.12 94 ILE A O 1
ATOM 788 N N . ASP A 1 95 ? 6.291 3.966 -7.807 1.00 86.94 95 ASP A N 1
ATOM 789 C CA . ASP A 1 95 ? 6.802 4.472 -6.534 1.00 86.94 95 ASP A CA 1
ATOM 790 C C . ASP A 1 95 ? 5.720 5.171 -5.709 1.00 86.94 95 ASP A C 1
ATOM 792 O O . ASP A 1 95 ? 5.555 4.866 -4.522 1.00 86.94 95 ASP A O 1
ATOM 796 N N . ALA A 1 96 ? 4.913 6.032 -6.333 1.00 85.38 96 ALA A N 1
ATOM 797 C CA . ALA A 1 96 ? 3.776 6.677 -5.683 1.00 85.38 96 ALA A CA 1
ATOM 798 C C . ALA A 1 96 ? 2.748 5.646 -5.183 1.00 85.38 96 ALA A C 1
ATOM 800 O O . ALA A 1 96 ? 2.223 5.739 -4.064 1.00 85.38 96 ALA A O 1
ATOM 801 N N . THR A 1 97 ? 2.490 4.614 -5.988 1.00 86.50 97 THR A N 1
ATOM 802 C CA . THR A 1 97 ? 1.597 3.511 -5.629 1.00 86.50 97 THR A CA 1
ATOM 803 C C . THR A 1 97 ? 2.143 2.714 -4.442 1.00 86.50 97 THR A C 1
ATOM 805 O O . THR A 1 97 ? 1.399 2.433 -3.496 1.00 86.50 97 THR A O 1
ATOM 808 N N . ARG A 1 98 ? 3.442 2.397 -4.438 1.00 87.19 98 ARG A N 1
ATOM 809 C CA . ARG A 1 98 ? 4.130 1.695 -3.345 1.00 87.19 98 ARG A CA 1
ATOM 810 C C . ARG A 1 98 ? 4.097 2.504 -2.051 1.00 87.19 98 ARG A C 1
ATOM 812 O O . ARG A 1 98 ? 3.762 1.956 -0.999 1.00 87.19 98 ARG A O 1
ATOM 819 N N . GLN A 1 99 ? 4.371 3.803 -2.123 1.00 88.38 99 GLN A N 1
ATOM 820 C CA . GLN A 1 99 ? 4.294 4.706 -0.975 1.00 88.38 99 GLN A CA 1
ATOM 821 C C . GLN A 1 99 ? 2.880 4.724 -0.377 1.00 88.38 99 GLN A C 1
ATOM 823 O O . GLN A 1 99 ? 2.696 4.508 0.822 1.00 88.38 99 GLN A O 1
ATOM 828 N N . THR A 1 100 ? 1.860 4.849 -1.229 1.00 86.75 100 THR A N 1
ATOM 829 C CA . THR A 1 100 ? 0.453 4.799 -0.806 1.00 86.75 100 THR A CA 1
ATOM 830 C C . THR A 1 100 ? 0.104 3.465 -0.127 1.00 86.75 100 THR A C 1
ATOM 832 O O . THR A 1 100 ? -0.653 3.428 0.846 1.00 86.75 100 THR A O 1
ATOM 835 N N . MET A 1 101 ? 0.637 2.338 -0.612 1.00 86.88 101 MET A N 1
ATOM 836 C CA . MET A 1 101 ? 0.428 1.024 0.011 1.00 86.88 101 MET A CA 1
ATOM 837 C C . MET A 1 101 ? 1.041 0.942 1.414 1.00 86.88 101 MET A C 1
ATOM 839 O O . MET A 1 101 ? 0.400 0.406 2.325 1.00 86.88 101 MET A O 1
ATOM 843 N N . TRP A 1 102 ? 2.233 1.506 1.614 1.00 87.88 102 TRP A N 1
ATOM 844 C CA . TRP A 1 102 ? 2.874 1.577 2.930 1.00 87.88 102 TRP A CA 1
ATOM 845 C C . TRP A 1 102 ? 2.092 2.439 3.920 1.00 87.88 102 TRP A C 1
ATOM 847 O O . TRP A 1 102 ? 1.896 2.030 5.067 1.00 87.88 102 TRP A O 1
ATOM 857 N N . GLU A 1 103 ? 1.564 3.575 3.474 1.00 88.06 103 GLU A N 1
ATOM 858 C CA . GLU A 1 103 ? 0.698 4.428 4.295 1.00 88.06 103 GLU A CA 1
ATOM 859 C C . GLU A 1 103 ? -0.590 3.701 4.696 1.00 88.06 103 GLU A C 1
ATOM 861 O O . GLU A 1 103 ? -0.981 3.686 5.864 1.00 88.06 103 GLU A O 1
ATOM 866 N N . LEU A 1 104 ? -1.221 2.998 3.753 1.00 87.12 104 LEU A N 1
ATOM 867 C CA . LEU A 1 104 ? -2.404 2.185 4.037 1.00 87.12 104 LEU A CA 1
ATOM 868 C C . LEU A 1 104 ? -2.121 1.051 5.029 1.00 87.12 104 LEU A C 1
ATOM 870 O O . LEU A 1 104 ? -2.989 0.726 5.847 1.00 87.12 104 LEU A O 1
ATOM 874 N N . ARG A 1 105 ? -0.926 0.453 4.973 1.00 88.25 105 ARG A N 1
ATOM 875 C CA . ARG A 1 105 ? -0.473 -0.523 5.969 1.00 88.25 105 ARG A CA 1
ATOM 876 C C . ARG A 1 105 ? -0.364 0.117 7.350 1.00 88.25 105 ARG A C 1
ATOM 878 O O . ARG A 1 105 ? -0.886 -0.464 8.300 1.00 88.25 105 ARG A O 1
ATOM 885 N N . ALA A 1 106 ? 0.259 1.290 7.459 1.00 88.19 106 ALA A N 1
ATOM 886 C CA . ALA A 1 106 ? 0.370 2.016 8.724 1.00 88.19 106 ALA A CA 1
ATOM 887 C C . ALA A 1 106 ? -1.017 2.303 9.322 1.00 88.19 106 ALA A C 1
ATOM 889 O O . ALA A 1 106 ? -1.293 1.921 10.458 1.00 88.19 106 ALA A O 1
ATOM 890 N N . TYR A 1 107 ? -1.951 2.815 8.514 1.00 85.69 107 TYR A N 1
ATOM 891 C CA . TYR A 1 107 ? -3.322 3.074 8.963 1.00 85.69 107 TYR A CA 1
ATOM 892 C C . TYR A 1 107 ? -4.062 1.815 9.422 1.00 85.69 107 TYR A C 1
ATOM 894 O O . TYR A 1 107 ? -4.830 1.859 10.382 1.00 85.69 107 TYR A O 1
ATOM 902 N N . CYS A 1 108 ? -3.838 0.676 8.764 1.00 87.44 108 CYS A N 1
ATOM 903 C CA . CYS A 1 108 ? -4.436 -0.591 9.183 1.00 87.44 108 CYS A CA 1
ATOM 904 C C . CYS A 1 108 ? -3.965 -1.004 10.590 1.00 87.44 108 CYS A C 1
ATOM 906 O O . CYS A 1 108 ? -4.775 -1.475 11.394 1.00 87.44 108 CYS A O 1
ATOM 908 N N . ILE A 1 109 ? -2.677 -0.801 10.891 1.00 88.00 109 ILE A N 1
ATOM 909 C CA . ILE A 1 109 ? -2.070 -1.101 12.196 1.00 88.00 109 ILE A CA 1
ATOM 910 C C . ILE A 1 109 ? -2.583 -0.129 13.267 1.00 88.00 109 ILE A C 1
ATOM 912 O O . ILE A 1 109 ? -2.968 -0.567 14.354 1.00 88.00 109 ILE A O 1
ATOM 916 N N . ASP A 1 110 ? -2.670 1.164 12.955 1.00 87.94 110 ASP A N 1
ATOM 917 C CA . ASP A 1 110 ? -3.195 2.176 13.878 1.00 87.94 110 ASP A CA 1
ATOM 918 C C . ASP A 1 110 ? -4.650 1.882 14.261 1.00 87.94 110 ASP A C 1
ATOM 920 O O . ASP A 1 110 ? -5.013 1.894 15.438 1.00 87.94 110 ASP A O 1
ATOM 924 N N . ILE A 1 111 ? -5.487 1.525 13.283 1.00 86.00 111 ILE A N 1
ATOM 925 C CA . ILE A 1 111 ? -6.890 1.175 13.528 1.00 86.00 111 ILE A CA 1
ATOM 926 C C . ILE A 1 111 ? -7.008 -0.145 14.308 1.00 86.00 111 ILE A C 1
ATOM 928 O O . ILE A 1 111 ? -7.876 -0.272 15.173 1.00 86.00 111 ILE A O 1
ATOM 932 N N . ALA A 1 112 ? -6.138 -1.130 14.060 1.00 86.81 112 ALA A N 1
ATOM 933 C CA . ALA A 1 112 ? -6.089 -2.349 14.872 1.00 86.81 112 ALA A CA 1
ATOM 934 C C . ALA A 1 112 ? -5.772 -2.030 16.342 1.00 86.81 112 ALA A C 1
ATOM 936 O O . ALA A 1 112 ? -6.451 -2.514 17.251 1.00 86.81 112 ALA A O 1
ATOM 937 N N . THR A 1 113 ? -4.791 -1.155 16.562 1.00 87.19 113 THR A N 1
ATOM 938 C CA . THR A 1 113 ? -4.397 -0.674 17.890 1.00 87.19 113 THR A CA 1
ATOM 939 C C . THR A 1 113 ? -5.547 0.073 18.567 1.00 87.19 113 THR A C 1
ATOM 941 O O . THR A 1 113 ? -5.836 -0.168 19.739 1.00 87.19 113 THR A O 1
ATOM 944 N N . MET A 1 114 ? -6.276 0.903 17.816 1.00 89.00 114 MET A N 1
ATOM 945 C CA . MET A 1 114 ? -7.467 1.618 18.280 1.00 89.00 114 MET A CA 1
ATOM 946 C C . MET A 1 114 ? -8.559 0.662 18.791 1.00 89.00 114 MET A C 1
ATOM 948 O O . MET A 1 114 ? -9.087 0.866 19.883 1.00 89.00 114 MET A O 1
ATOM 952 N N . PHE A 1 115 ? -8.876 -0.413 18.057 1.00 87.38 115 PHE A N 1
ATOM 953 C CA . PHE A 1 115 ? -9.831 -1.427 18.534 1.00 87.38 115 PHE A CA 1
ATOM 954 C C . PHE A 1 115 ? -9.335 -2.151 19.793 1.00 87.38 115 PHE A C 1
ATOM 956 O O . PHE A 1 115 ? -10.130 -2.401 20.702 1.00 87.38 115 PHE A O 1
ATOM 963 N N . GLY A 1 116 ? -8.027 -2.410 19.893 1.00 85.00 116 GLY A N 1
ATOM 964 C CA . GLY A 1 116 ? -7.402 -2.930 21.112 1.00 85.00 116 GLY A CA 1
ATOM 965 C C . GLY A 1 116 ? -7.599 -2.005 22.319 1.00 85.00 116 GLY A C 1
ATOM 966 O O . GLY A 1 116 ? -7.995 -2.463 23.388 1.00 85.00 116 GLY A O 1
ATOM 967 N N . GLN A 1 117 ? -7.425 -0.693 22.138 1.00 86.81 117 GLN A N 1
ATOM 968 C CA . GLN A 1 117 ? -7.637 0.325 23.182 1.00 86.81 117 GLN A CA 1
ATOM 969 C C . GLN A 1 117 ? -9.113 0.509 23.580 1.00 86.81 117 GLN A C 1
ATOM 971 O O . GLN A 1 117 ? -9.412 0.980 24.684 1.00 86.81 117 GLN A O 1
ATOM 976 N N . LEU A 1 118 ? -10.040 0.133 22.695 1.00 84.69 118 LEU A N 1
ATOM 977 C CA . LEU A 1 118 ? -11.476 0.041 22.972 1.00 84.69 118 LEU A CA 1
ATOM 978 C C . LEU A 1 118 ? -11.867 -1.291 23.641 1.00 84.69 118 LEU A C 1
ATOM 980 O O . LEU A 1 118 ? -13.025 -1.474 24.006 1.00 84.69 118 LEU A O 1
ATOM 984 N N . GLY A 1 119 ? -10.926 -2.227 23.813 1.00 84.38 119 GLY A N 1
ATOM 985 C CA . GLY A 1 119 ? -11.192 -3.546 24.390 1.00 84.38 119 GLY A CA 1
ATOM 986 C C . GLY A 1 119 ? -12.028 -4.452 23.481 1.00 84.38 119 GLY A C 1
ATOM 987 O O . GLY A 1 119 ? -12.692 -5.368 23.967 1.00 84.38 119 GLY A O 1
ATOM 988 N N . TYR A 1 120 ? -12.023 -4.199 22.170 1.00 83.88 120 TYR A N 1
ATOM 989 C CA . TYR A 1 120 ? -12.775 -4.973 21.190 1.00 83.88 120 TYR A CA 1
ATOM 990 C C . TYR A 1 120 ? -11.851 -5.857 20.358 1.00 83.88 120 TYR A C 1
ATOM 992 O O . TYR A 1 120 ? -10.913 -5.384 19.720 1.00 83.88 120 TYR A O 1
ATOM 1000 N N . GLN A 1 121 ? -12.157 -7.153 20.320 1.00 83.25 121 GLN A N 1
ATOM 1001 C CA . GLN A 1 121 ? -11.449 -8.124 19.496 1.00 83.25 121 GLN A CA 1
ATOM 1002 C C . GLN A 1 121 ? -12.446 -8.909 18.650 1.00 83.25 121 GLN A C 1
ATOM 1004 O O . GLN A 1 121 ? -13.443 -9.422 19.150 1.00 83.25 121 GLN A O 1
ATOM 1009 N N . SER A 1 122 ? -12.157 -9.026 17.356 1.00 85.25 122 SER A N 1
ATOM 1010 C CA . SER A 1 122 ? -12.947 -9.825 16.423 1.00 85.25 122 SER A CA 1
ATOM 1011 C C . SER A 1 122 ? -12.028 -10.696 15.581 1.00 85.25 122 SER A C 1
ATOM 1013 O O . SER A 1 122 ? -11.137 -10.204 14.885 1.00 85.25 122 SER A O 1
ATOM 1015 N N . ALA A 1 123 ? -12.268 -12.009 15.609 1.00 86.69 123 ALA A N 1
ATOM 1016 C CA . ALA A 1 123 ? -11.524 -12.964 14.792 1.00 86.69 123 ALA A CA 1
ATOM 1017 C C . ALA A 1 123 ? -11.703 -12.686 13.292 1.00 86.69 123 ALA A C 1
ATOM 1019 O O . ALA A 1 123 ? -10.753 -12.798 12.518 1.00 86.69 123 ALA A O 1
ATOM 1020 N N . GLN A 1 124 ? -12.910 -12.287 12.881 1.00 86.12 124 GLN A N 1
ATOM 1021 C CA . GLN A 1 124 ? -13.204 -11.956 11.490 1.00 86.12 124 GLN A CA 1
ATOM 1022 C C . GLN A 1 124 ? -12.427 -10.713 11.043 1.00 86.12 124 GLN A C 1
ATOM 1024 O O . GLN A 1 124 ? -11.855 -10.704 9.952 1.00 86.12 124 GLN A O 1
ATOM 1029 N N . LEU A 1 125 ? -12.360 -9.690 11.901 1.00 85.56 125 LEU A N 1
ATOM 1030 C CA . LEU A 1 125 ? -11.613 -8.476 11.602 1.00 85.56 125 LEU A CA 1
ATOM 1031 C C . LEU A 1 125 ? -10.113 -8.753 11.485 1.00 85.56 125 LEU A C 1
ATOM 1033 O O . LEU A 1 125 ? -9.498 -8.353 10.500 1.00 85.56 125 LEU A O 1
ATOM 1037 N N . ASN A 1 126 ? -9.557 -9.518 12.427 1.00 87.69 126 ASN A N 1
ATOM 1038 C CA . ASN A 1 126 ? -8.156 -9.934 12.394 1.00 87.69 126 ASN A CA 1
ATOM 1039 C C . ASN A 1 126 ? -7.818 -10.714 11.115 1.00 87.69 126 ASN A C 1
ATOM 1041 O O . ASN A 1 126 ? -6.775 -10.485 10.508 1.00 87.69 126 ASN A O 1
ATOM 1045 N N . ARG A 1 127 ? -8.703 -11.615 10.662 1.00 89.31 127 ARG A N 1
ATOM 1046 C CA . ARG A 1 127 ? -8.517 -12.336 9.391 1.00 89.31 127 ARG A CA 1
ATOM 1047 C C . ARG A 1 127 ? -8.475 -11.380 8.198 1.00 89.31 127 ARG A C 1
ATOM 1049 O O . ARG A 1 127 ? -7.572 -11.494 7.374 1.00 89.31 127 ARG A O 1
ATOM 1056 N N . ARG A 1 128 ? -9.408 -10.424 8.119 1.00 88.69 128 ARG A N 1
ATOM 1057 C CA . ARG A 1 128 ? -9.433 -9.416 7.042 1.00 88.69 128 ARG A CA 1
ATOM 1058 C C . ARG A 1 128 ? -8.208 -8.506 7.068 1.00 88.69 128 ARG A C 1
ATOM 1060 O O . ARG A 1 128 ? -7.653 -8.225 6.015 1.00 88.69 128 ARG A O 1
ATOM 1067 N N . GLN A 1 129 ? -7.763 -8.079 8.249 1.00 89.31 129 GLN A N 1
ATOM 1068 C CA . GLN A 1 129 ? -6.553 -7.268 8.402 1.00 89.31 129 GLN A CA 1
ATOM 1069 C C . GLN A 1 129 ? -5.315 -8.016 7.909 1.00 89.31 129 GLN A C 1
ATOM 1071 O O . GLN A 1 129 ? -4.565 -7.472 7.107 1.00 89.31 129 GLN A O 1
ATOM 1076 N N . ARG A 1 130 ? -5.128 -9.278 8.316 1.00 90.50 130 ARG A N 1
ATOM 1077 C CA . ARG A 1 130 ? -4.010 -10.101 7.824 1.00 90.50 130 ARG A CA 1
ATOM 1078 C C . ARG A 1 130 ? -4.056 -10.277 6.311 1.00 90.50 130 ARG A C 1
ATOM 1080 O O . ARG A 1 130 ? -3.032 -10.115 5.664 1.00 90.50 130 ARG A O 1
ATOM 1087 N N . LEU A 1 131 ? -5.239 -10.547 5.756 1.00 90.94 131 LEU A N 1
ATOM 1088 C CA . LEU A 1 131 ? -5.422 -10.656 4.309 1.00 90.94 131 LEU A CA 1
ATOM 1089 C C . LEU A 1 131 ? -5.084 -9.344 3.588 1.00 90.94 131 LEU A C 1
ATOM 1091 O O . LEU A 1 131 ? -4.486 -9.357 2.520 1.00 90.94 131 LEU A O 1
ATOM 1095 N N . PHE A 1 132 ? -5.471 -8.203 4.153 1.00 89.75 132 PHE A N 1
ATOM 1096 C CA . PHE A 1 132 ? -5.133 -6.907 3.581 1.00 89.75 132 PHE A CA 1
ATOM 1097 C C . PHE A 1 132 ? -3.625 -6.653 3.596 1.00 89.75 132 PHE A C 1
ATOM 1099 O O . PHE A 1 132 ? -3.070 -6.248 2.577 1.00 89.75 132 PHE A O 1
ATOM 1106 N N . LEU A 1 133 ? -2.963 -6.942 4.719 1.00 91.56 133 LEU A N 1
ATOM 1107 C CA . LEU A 1 133 ? -1.514 -6.805 4.853 1.00 91.56 133 LEU A CA 1
ATOM 1108 C C . LEU A 1 133 ? -0.763 -7.722 3.883 1.00 91.56 133 LEU A C 1
ATOM 1110 O O . LEU A 1 133 ? 0.154 -7.255 3.216 1.00 91.56 133 LEU A O 1
ATOM 1114 N N . SER A 1 134 ? -1.193 -8.978 3.738 1.00 92.56 134 SER A N 1
ATOM 1115 C CA . SER A 1 134 ? -0.561 -9.914 2.805 1.00 92.56 134 SER A CA 1
ATOM 1116 C C . SER A 1 134 ? -0.741 -9.484 1.347 1.00 92.56 134 SER A C 1
ATOM 1118 O O . SER A 1 134 ? 0.171 -9.630 0.543 1.00 92.56 134 SER A O 1
ATOM 1120 N N . VAL A 1 135 ? -1.906 -8.928 0.991 1.00 89.81 135 VAL A N 1
ATOM 1121 C CA . VAL A 1 135 ? -2.146 -8.389 -0.357 1.00 89.81 135 VAL A CA 1
ATOM 1122 C C . VAL A 1 135 ? -1.281 -7.155 -0.618 1.00 89.81 135 VAL A C 1
ATOM 1124 O O . VAL A 1 135 ? -0.761 -7.025 -1.723 1.00 89.81 135 VAL A O 1
ATOM 1127 N N . ILE A 1 136 ? -1.103 -6.266 0.366 1.00 90.19 136 ILE A N 1
ATOM 1128 C CA . ILE A 1 136 ? -0.175 -5.131 0.243 1.00 90.19 136 ILE A CA 1
ATOM 1129 C C . ILE A 1 136 ? 1.242 -5.637 -0.020 1.00 90.19 136 ILE A C 1
ATOM 1131 O O . ILE A 1 136 ? 1.861 -5.213 -0.987 1.00 90.19 136 ILE A O 1
ATOM 1135 N N . GLU A 1 137 ? 1.727 -6.568 0.800 1.00 90.25 137 GLU A N 1
ATOM 1136 C CA . GLU A 1 137 ? 3.078 -7.115 0.679 1.00 90.25 137 GLU A CA 1
ATOM 1137 C C . GLU A 1 137 ? 3.303 -7.772 -0.686 1.00 90.25 137 GLU A C 1
ATOM 1139 O O . GLU A 1 137 ? 4.253 -7.428 -1.384 1.00 90.25 137 GLU A O 1
ATOM 1144 N N . GLN A 1 138 ? 2.370 -8.622 -1.126 1.00 89.75 138 GLN A N 1
ATOM 1145 C CA . GLN A 1 138 ? 2.426 -9.235 -2.451 1.00 89.75 138 GLN A CA 1
ATOM 1146 C C . GLN A 1 138 ? 2.454 -8.186 -3.570 1.00 89.75 138 GLN A C 1
ATOM 1148 O O . GLN A 1 138 ? 3.219 -8.318 -4.522 1.00 89.75 138 GLN A O 1
ATOM 1153 N N . THR A 1 139 ? 1.638 -7.135 -3.460 1.00 86.62 139 THR A N 1
ATOM 1154 C CA . THR A 1 139 ? 1.586 -6.093 -4.493 1.00 86.62 139 THR A CA 1
ATOM 1155 C C . THR A 1 139 ? 2.878 -5.269 -4.516 1.00 86.62 139 THR A C 1
ATOM 1157 O O . THR A 1 139 ? 3.355 -4.928 -5.594 1.00 86.62 139 THR A O 1
ATOM 1160 N N . CYS A 1 140 ? 3.490 -5.003 -3.357 1.00 87.88 140 CYS A N 1
ATOM 1161 C CA . CYS A 1 140 ? 4.798 -4.350 -3.272 1.00 87.88 140 CYS A CA 1
ATOM 1162 C C . CYS A 1 140 ? 5.911 -5.197 -3.904 1.00 87.88 140 CYS A C 1
ATOM 1164 O O . CYS A 1 140 ? 6.768 -4.644 -4.587 1.00 87.88 140 CYS A O 1
ATOM 1166 N N . VAL A 1 141 ? 5.889 -6.523 -3.719 1.00 88.50 141 VAL A N 1
ATOM 1167 C CA . VAL A 1 141 ? 6.836 -7.430 -4.391 1.00 88.50 141 VAL A CA 1
ATOM 1168 C C . VAL A 1 141 ? 6.660 -7.359 -5.909 1.00 88.50 141 VAL A C 1
ATOM 1170 O O . VAL A 1 141 ? 7.639 -7.203 -6.627 1.00 88.50 141 VAL A O 1
ATOM 1173 N N . GLN A 1 142 ? 5.420 -7.393 -6.406 1.00 86.19 142 GLN A N 1
ATOM 1174 C CA . GLN A 1 142 ? 5.140 -7.281 -7.844 1.00 86.19 142 GLN A CA 1
ATOM 1175 C C . GLN A 1 142 ? 5.595 -5.942 -8.432 1.00 86.19 142 GLN A C 1
ATOM 1177 O O . GLN A 1 142 ? 6.182 -5.915 -9.511 1.00 86.19 142 GLN A O 1
ATOM 1182 N N . ALA A 1 143 ? 5.359 -4.849 -7.707 1.00 85.88 143 ALA A N 1
ATOM 1183 C CA . ALA A 1 143 ? 5.851 -3.525 -8.064 1.00 85.88 143 ALA A CA 1
ATOM 1184 C C . ALA A 1 143 ? 7.387 -3.494 -8.151 1.00 85.88 143 ALA A C 1
ATOM 1186 O O . ALA A 1 143 ? 7.926 -3.008 -9.141 1.00 85.88 143 ALA A O 1
ATOM 1187 N N . ALA A 1 144 ? 8.088 -4.071 -7.168 1.00 86.31 144 ALA A N 1
ATOM 1188 C CA . ALA A 1 144 ? 9.549 -4.149 -7.170 1.00 86.31 144 ALA A CA 1
ATOM 1189 C C . ALA A 1 144 ? 10.084 -4.976 -8.351 1.00 86.31 144 ALA A C 1
ATOM 1191 O O . ALA A 1 144 ? 10.975 -4.526 -9.062 1.00 86.31 144 ALA A O 1
ATOM 1192 N N . THR A 1 145 ? 9.489 -6.139 -8.636 1.00 86.19 145 THR A N 1
ATOM 1193 C CA . THR A 1 145 ? 9.864 -6.958 -9.803 1.00 86.19 145 THR A CA 1
ATOM 1194 C C . THR A 1 145 ? 9.645 -6.215 -11.124 1.00 86.19 145 THR A C 1
ATOM 1196 O O . THR A 1 145 ? 10.438 -6.343 -12.060 1.00 86.19 145 THR A O 1
ATOM 1199 N N . MET A 1 146 ? 8.570 -5.430 -11.222 1.00 84.62 146 MET A N 1
ATOM 1200 C CA . MET A 1 146 ? 8.317 -4.592 -12.392 1.00 84.62 146 MET A CA 1
ATOM 1201 C C . MET A 1 146 ? 9.383 -3.496 -12.526 1.00 84.62 146 MET A C 1
ATOM 1203 O O . MET A 1 146 ? 9.938 -3.354 -13.611 1.00 84.62 146 MET A O 1
ATOM 1207 N N . GLN A 1 147 ? 9.741 -2.805 -11.437 1.00 85.25 147 GLN A N 1
ATOM 1208 C CA . GLN A 1 147 ? 10.830 -1.814 -11.422 1.00 85.25 147 GLN A CA 1
ATOM 1209 C C . GLN A 1 147 ? 12.170 -2.420 -11.852 1.00 85.25 147 GLN A C 1
ATOM 1211 O O . GLN A 1 147 ? 12.843 -1.865 -12.713 1.00 85.25 147 GLN A O 1
ATOM 1216 N N . GLU A 1 148 ? 12.540 -3.589 -11.326 1.00 85.94 148 GLU A N 1
ATOM 1217 C CA . GLU A 1 148 ? 13.769 -4.290 -11.726 1.00 85.94 148 GLU A CA 1
ATOM 1218 C C . GLU A 1 148 ? 13.779 -4.624 -13.225 1.00 85.94 148 GLU A C 1
ATOM 1220 O O . GLU A 1 148 ? 14.803 -4.489 -13.895 1.00 85.94 148 GLU A O 1
ATOM 1225 N N . THR A 1 149 ? 12.626 -5.023 -13.770 1.00 83.31 149 THR A N 1
ATOM 1226 C CA . THR A 1 149 ? 12.489 -5.330 -15.200 1.00 83.31 149 THR A CA 1
ATOM 1227 C C . THR A 1 149 ? 12.654 -4.077 -16.063 1.00 83.31 149 THR A C 1
ATOM 1229 O O . THR A 1 149 ? 13.279 -4.156 -17.121 1.00 83.31 149 THR A O 1
ATOM 1232 N N . LEU A 1 150 ? 12.137 -2.932 -15.607 1.00 83.31 150 LEU A N 1
ATOM 1233 C CA . LEU A 1 150 ? 12.299 -1.640 -16.277 1.00 83.31 150 LEU A CA 1
ATOM 1234 C C . LEU A 1 150 ? 13.747 -1.166 -16.265 1.00 83.31 150 LEU A C 1
ATOM 1236 O O . LEU A 1 150 ? 14.308 -0.903 -17.321 1.00 83.31 150 LEU A O 1
ATOM 1240 N N . VAL A 1 151 ? 14.406 -1.196 -15.108 1.00 83.94 151 VAL A N 1
ATOM 1241 C CA . VAL A 1 151 ? 15.826 -0.828 -14.999 1.00 83.94 151 VAL A CA 1
ATOM 1242 C C . VAL A 1 151 ? 16.697 -1.714 -15.901 1.00 83.94 151 VAL A C 1
ATOM 1244 O O . VAL A 1 151 ? 17.635 -1.239 -16.548 1.00 83.94 151 VAL A O 1
ATOM 1247 N N . ALA A 1 152 ? 16.380 -3.010 -15.993 1.00 83.31 152 ALA A N 1
ATOM 1248 C CA . ALA A 1 152 ? 17.068 -3.929 -16.895 1.00 83.31 152 ALA A CA 1
ATOM 1249 C C . ALA A 1 152 ? 16.782 -3.647 -18.382 1.00 83.31 152 ALA A C 1
ATOM 1251 O O . ALA A 1 152 ? 17.641 -3.915 -19.226 1.00 83.31 152 ALA A O 1
ATOM 1252 N N . HIS A 1 153 ? 15.593 -3.151 -18.730 1.00 81.00 153 HIS A N 1
ATOM 1253 C CA . HIS A 1 153 ? 15.285 -2.656 -20.072 1.00 81.00 153 HIS A CA 1
ATOM 1254 C C . HIS A 1 153 ? 16.112 -1.399 -20.375 1.00 81.00 153 HIS A C 1
ATOM 1256 O O . HIS A 1 153 ? 16.942 -1.444 -21.285 1.00 81.00 153 HIS A O 1
ATOM 1262 N N . ASP A 1 154 ? 16.014 -0.359 -19.545 1.00 80.81 154 ASP A N 1
ATOM 1263 C CA . ASP A 1 154 ? 16.734 0.912 -19.696 1.00 80.81 154 ASP A CA 1
ATOM 1264 C C . ASP A 1 154 ? 18.241 0.718 -19.861 1.00 80.81 154 ASP A C 1
ATOM 1266 O O . ASP A 1 154 ? 18.850 1.237 -20.796 1.00 80.81 154 ASP A O 1
ATOM 1270 N N . THR A 1 155 ? 18.854 -0.102 -19.002 1.00 83.38 155 THR A N 1
ATOM 1271 C CA . THR A 1 155 ? 20.297 -0.383 -19.063 1.00 83.38 155 THR A CA 1
ATOM 1272 C C . THR A 1 155 ? 20.697 -0.988 -20.414 1.00 83.38 155 THR A C 1
ATOM 1274 O O . THR A 1 155 ? 21.748 -0.655 -20.965 1.00 83.38 155 THR A O 1
ATOM 1277 N N . ARG A 1 156 ? 19.853 -1.859 -20.986 1.00 81.00 156 ARG A N 1
ATOM 1278 C CA . ARG A 1 156 ? 20.098 -2.474 -22.299 1.00 81.00 156 ARG A CA 1
ATOM 1279 C C . ARG A 1 156 ? 19.920 -1.472 -23.434 1.00 81.00 156 ARG A C 1
ATOM 1281 O O . ARG A 1 156 ? 20.738 -1.463 -24.353 1.00 81.00 156 ARG A O 1
ATOM 1288 N N . VAL A 1 157 ? 18.904 -0.613 -23.373 1.00 80.00 157 VAL A N 1
ATOM 1289 C CA . VAL A 1 157 ? 18.686 0.421 -24.397 1.00 80.00 157 VAL A CA 1
ATOM 1290 C C . VAL A 1 157 ? 19.811 1.455 -24.384 1.00 80.00 157 VAL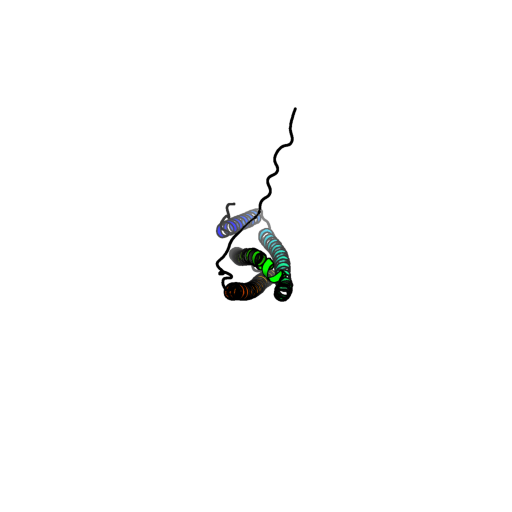 A C 1
ATOM 1292 O O . VAL A 1 157 ? 20.347 1.792 -25.440 1.00 80.00 157 VAL A O 1
ATOM 1295 N N . LEU A 1 158 ? 20.241 1.893 -23.199 1.00 81.88 158 LEU A N 1
ATOM 1296 C CA . LEU A 1 158 ? 21.364 2.815 -23.038 1.00 81.88 158 LEU A CA 1
ATOM 1297 C C . LEU A 1 158 ? 22.673 2.224 -23.579 1.00 81.88 158 LEU A C 1
ATOM 1299 O O . LEU A 1 158 ? 23.398 2.919 -24.289 1.00 81.88 158 LEU A O 1
ATOM 1303 N N . ALA A 1 159 ? 22.954 0.942 -23.323 1.00 83.00 159 ALA A N 1
ATOM 1304 C CA . ALA A 1 159 ? 24.133 0.269 -23.873 1.00 83.00 159 ALA A CA 1
ATOM 1305 C C . ALA A 1 159 ? 24.116 0.226 -25.415 1.00 83.00 159 ALA A C 1
ATOM 1307 O O . ALA A 1 159 ? 25.136 0.481 -26.056 1.00 83.00 159 ALA A O 1
ATOM 1308 N N . LEU A 1 160 ? 22.952 -0.034 -26.023 1.00 79.62 160 LEU A N 1
ATOM 1309 C CA . LEU A 1 160 ? 22.789 -0.014 -27.482 1.00 79.62 160 LEU A CA 1
ATOM 1310 C C . LEU A 1 160 ? 22.969 1.392 -28.064 1.00 79.62 160 LEU A C 1
ATOM 1312 O O . LEU A 1 160 ? 23.634 1.554 -29.090 1.00 79.62 160 LEU A O 1
ATOM 1316 N N . LEU A 1 161 ? 22.422 2.415 -27.403 1.00 78.81 161 LEU A N 1
ATOM 1317 C CA . LEU A 1 161 ? 22.607 3.811 -27.799 1.00 78.81 161 LEU A CA 1
ATOM 1318 C C . LEU A 1 161 ? 24.085 4.216 -27.740 1.00 78.81 161 LEU A C 1
ATOM 1320 O O . LEU A 1 161 ? 24.597 4.771 -28.713 1.00 78.81 161 LEU A O 1
ATOM 1324 N N . GLN A 1 162 ? 24.794 3.867 -26.665 1.00 81.31 162 GLN A N 1
ATOM 1325 C CA . GLN A 1 162 ? 26.232 4.116 -26.528 1.00 81.31 162 GLN A CA 1
ATOM 1326 C C . GLN A 1 162 ? 27.040 3.400 -27.615 1.00 81.31 162 GLN A C 1
ATOM 1328 O O . GLN A 1 162 ? 27.894 4.012 -28.252 1.00 81.31 162 GLN A O 1
ATOM 1333 N N . GLN A 1 163 ? 26.729 2.133 -27.902 1.00 79.00 163 GLN A N 1
ATOM 1334 C CA . GLN A 1 163 ? 27.392 1.382 -28.968 1.00 79.00 163 GLN A CA 1
ATOM 1335 C C . GLN A 1 163 ? 27.137 2.005 -30.348 1.00 79.00 163 GLN A C 1
ATOM 1337 O O . GLN A 1 163 ? 28.054 2.076 -31.165 1.00 79.00 163 GLN A O 1
ATOM 1342 N N . SER A 1 164 ? 25.926 2.507 -30.607 1.00 72.69 164 SER A N 1
ATOM 1343 C CA . SER A 1 164 ? 25.586 3.187 -31.863 1.00 72.69 164 SER A CA 1
ATOM 1344 C C . SER A 1 164 ? 26.294 4.539 -32.030 1.00 72.69 164 SER A C 1
ATOM 1346 O O . SER A 1 164 ? 26.704 4.876 -33.140 1.00 72.69 164 SER A O 1
ATOM 1348 N N . GLN A 1 165 ? 26.508 5.280 -30.937 1.00 75.06 165 GLN A N 1
ATOM 1349 C CA . GLN A 1 165 ? 27.299 6.513 -30.938 1.00 75.06 165 GLN A CA 1
ATOM 1350 C C . GLN A 1 165 ? 28.793 6.227 -31.123 1.00 75.06 165 GLN A C 1
ATOM 1352 O O . GLN A 1 165 ? 29.438 6.899 -31.920 1.00 75.06 165 GLN A O 1
ATOM 1357 N N . GLN A 1 166 ? 29.325 5.187 -30.476 1.00 70.44 166 GLN A N 1
ATOM 1358 C CA . GLN A 1 166 ? 30.723 4.768 -30.630 1.00 70.44 166 GLN A CA 1
ATOM 1359 C C . GLN A 1 166 ? 31.019 4.215 -32.038 1.00 70.44 166 GLN A C 1
ATOM 1361 O O . GLN A 1 166 ? 32.125 4.363 -32.551 1.00 70.44 166 GLN A O 1
ATOM 1366 N N . SER A 1 167 ? 30.023 3.584 -32.670 1.00 59.50 167 SER A N 1
ATOM 1367 C CA . SER A 1 167 ? 30.101 3.022 -34.030 1.00 59.50 167 SER A CA 1
ATOM 1368 C C . SER A 1 167 ? 29.810 4.044 -35.130 1.00 59.50 167 SER A C 1
ATOM 1370 O O . SER A 1 167 ? 29.831 3.689 -36.308 1.00 59.50 167 SER A O 1
ATOM 1372 N N . ARG A 1 168 ? 29.533 5.304 -34.775 1.00 50.59 168 ARG A N 1
ATOM 1373 C CA . ARG A 1 168 ? 29.526 6.435 -35.702 1.00 50.59 168 ARG A CA 1
ATOM 1374 C C . ARG A 1 168 ? 30.905 7.109 -35.608 1.00 50.59 168 ARG A C 1
ATOM 1376 O O . ARG A 1 168 ? 31.033 8.089 -34.878 1.00 50.59 168 ARG A O 1
ATOM 1383 N N . PRO A 1 169 ? 31.951 6.599 -36.292 1.00 46.28 169 PRO A N 1
ATOM 1384 C CA . PRO A 1 169 ? 33.191 7.348 -36.406 1.00 46.28 169 PRO A CA 1
ATOM 1385 C C . PRO A 1 169 ? 32.878 8.660 -37.123 1.00 46.28 169 PRO A C 1
ATOM 1387 O O . PRO A 1 169 ? 32.049 8.697 -38.037 1.00 46.28 169 PRO A O 1
ATOM 1390 N N . GLU A 1 170 ? 33.524 9.729 -36.676 1.00 47.69 170 GLU A N 1
ATOM 1391 C CA . GLU A 1 170 ? 33.513 11.041 -37.307 1.00 47.69 170 GLU A CA 1
ATOM 1392 C C . GLU A 1 170 ? 33.605 10.914 -38.837 1.00 47.69 170 GLU A C 1
ATOM 1394 O O . GLU A 1 170 ? 34.662 10.628 -39.397 1.00 47.69 170 GLU A O 1
ATOM 1399 N N . GLN A 1 171 ? 32.499 11.151 -39.548 1.00 44.22 171 GLN A N 1
ATOM 1400 C CA . GLN A 1 171 ? 32.587 11.543 -40.950 1.00 44.22 171 GLN A CA 1
ATOM 1401 C C . GLN A 1 171 ? 32.950 13.023 -40.995 1.00 44.22 171 GLN A C 1
ATOM 1403 O O . GLN A 1 171 ? 32.109 13.906 -41.131 1.00 44.22 171 GLN A O 1
ATOM 1408 N N . SER A 1 172 ? 34.239 13.280 -40.850 1.00 50.97 172 SER A N 1
ATOM 1409 C CA . SER A 1 172 ? 34.968 14.394 -41.455 1.00 50.97 172 SER A CA 1
ATOM 1410 C C . SER A 1 172 ? 36.423 13.934 -41.464 1.00 50.97 172 SER A C 1
ATOM 1412 O O . SER A 1 172 ? 36.914 13.629 -40.381 1.00 50.97 172 SER A O 1
ATOM 1414 N N . PRO A 1 173 ? 37.115 13.812 -42.619 1.00 53.25 173 PRO A N 1
ATOM 1415 C CA . PRO A 1 173 ? 37.350 14.955 -43.516 1.00 53.25 173 PRO A CA 1
ATOM 1416 C C . PRO A 1 173 ? 37.574 14.613 -45.017 1.00 53.25 173 PRO A C 1
ATOM 1418 O O . PRO A 1 173 ? 38.204 13.612 -45.358 1.00 53.25 173 PRO A O 1
ATOM 1421 N N . HIS A 1 174 ? 37.219 15.513 -45.943 1.00 40.75 174 HIS A N 1
ATOM 1422 C CA . HIS A 1 174 ? 38.054 15.696 -47.142 1.00 40.75 174 HIS A CA 1
ATOM 1423 C C . HIS A 1 174 ? 38.031 17.131 -47.672 1.00 40.75 174 HIS A C 1
ATOM 1425 O O . HIS A 1 174 ? 36.987 17.701 -47.984 1.00 40.75 174 HIS A O 1
ATOM 1431 N N . SER A 1 175 ? 39.237 17.684 -47.739 1.00 45.56 175 SER A N 1
ATOM 1432 C CA . SER A 1 175 ? 39.614 18.972 -48.301 1.00 45.56 175 SER A CA 1
ATOM 1433 C C . SER A 1 175 ? 39.594 18.953 -49.841 1.00 45.56 175 SER A C 1
ATOM 1435 O O . SER A 1 175 ? 39.992 17.958 -50.436 1.00 45.56 175 SER A O 1
ATOM 1437 N N . GLN A 1 176 ? 39.129 20.072 -50.426 1.00 58.16 176 GLN A N 1
ATOM 1438 C CA . GLN A 1 176 ? 39.536 20.811 -51.658 1.00 58.16 176 GLN A CA 1
ATOM 1439 C C . GLN A 1 176 ? 40.493 20.143 -52.681 1.00 58.16 176 GLN A C 1
ATOM 1441 O O . GLN A 1 176 ? 41.452 19.515 -52.236 1.00 58.16 176 GLN A O 1
ATOM 1446 N N . PRO A 1 177 ? 40.388 20.389 -54.024 1.00 48.38 177 PRO A N 1
ATOM 1447 C CA . PRO A 1 177 ? 40.617 21.730 -54.628 1.00 48.38 177 PRO A CA 1
ATOM 1448 C C . PRO A 1 177 ? 39.967 22.036 -56.019 1.00 48.38 177 PRO A C 1
ATOM 1450 O O . PRO A 1 177 ? 39.508 21.143 -56.719 1.00 48.38 177 PRO A O 1
ATOM 1453 N N . GLY A 1 178 ? 40.035 23.303 -56.471 1.00 37.91 178 GLY A N 1
ATOM 1454 C CA . GLY A 1 178 ? 40.237 23.632 -57.901 1.00 37.91 178 GLY A CA 1
ATOM 1455 C C . GLY A 1 178 ? 39.070 24.191 -58.743 1.00 37.91 178 GLY A C 1
ATOM 1456 O O . GLY A 1 178 ? 38.273 23.438 -59.283 1.00 37.91 178 GLY A O 1
ATOM 1457 N N . SER A 1 179 ? 39.106 25.516 -58.957 1.00 41.34 179 SER A N 1
ATOM 1458 C CA . SER A 1 179 ? 39.040 26.219 -60.267 1.00 41.34 179 SER A CA 1
ATOM 1459 C C . SER A 1 179 ? 37.854 26.021 -61.245 1.00 41.34 179 SER A C 1
ATOM 1461 O O . SER A 1 179 ? 37.853 25.046 -61.985 1.00 41.34 179 SER A O 1
ATOM 1463 N N . ASP A 1 180 ? 36.980 27.052 -61.301 1.00 43.75 180 ASP A N 1
ATOM 1464 C CA . ASP A 1 180 ? 36.528 27.886 -62.462 1.00 43.75 180 ASP A CA 1
ATOM 1465 C C . ASP A 1 180 ? 36.042 27.246 -63.793 1.00 43.75 180 ASP A C 1
ATOM 1467 O O . ASP A 1 180 ? 36.364 26.100 -64.084 1.00 43.75 180 ASP A O 1
ATOM 1471 N N . PRO A 1 181 ? 35.419 27.994 -64.744 1.00 60.25 181 PRO A N 1
ATOM 1472 C CA . PRO A 1 181 ? 34.633 29.246 -64.691 1.00 60.25 181 PRO A CA 1
ATOM 1473 C C . PRO A 1 181 ? 33.328 29.177 -65.550 1.00 60.25 181 PRO A C 1
ATOM 1475 O O . PRO A 1 181 ? 33.215 28.336 -66.433 1.00 60.25 181 PRO A O 1
ATOM 1478 N N . ALA A 1 182 ? 32.366 30.092 -65.348 1.00 42.31 182 ALA A N 1
ATOM 1479 C CA . ALA A 1 182 ? 31.350 30.595 -66.318 1.00 42.31 182 ALA A CA 1
ATOM 1480 C C . ALA A 1 182 ? 30.127 31.110 -65.529 1.00 42.31 182 ALA A C 1
ATOM 1482 O O . ALA A 1 182 ? 29.556 30.393 -64.723 1.00 42.31 182 ALA A O 1
ATOM 1483 N N . GLY A 1 183 ? 29.660 32.350 -65.643 1.00 48.00 183 GLY A N 1
ATOM 1484 C CA . GLY A 1 183 ? 29.535 33.137 -66.859 1.00 48.00 183 GLY A CA 1
ATOM 1485 C C . GLY A 1 183 ? 28.084 33.114 -67.332 1.00 48.00 183 GLY A C 1
ATOM 1486 O O . GLY A 1 183 ? 27.830 32.540 -68.374 1.00 48.00 183 GLY A O 1
ATOM 1487 N N . VAL A 1 184 ? 27.147 33.733 -66.598 1.00 50.53 184 VAL A N 1
ATOM 1488 C CA . VAL A 1 184 ? 25.846 34.168 -67.145 1.00 50.53 184 VAL A CA 1
ATOM 1489 C C . VAL A 1 184 ? 25.368 35.419 -66.395 1.00 50.53 184 VAL A C 1
ATOM 1491 O O . VAL A 1 184 ? 24.883 35.347 -65.269 1.00 50.53 184 VAL A O 1
ATOM 1494 N N . ARG A 1 185 ? 25.498 36.586 -67.041 1.00 53.72 185 ARG A N 1
ATOM 1495 C CA . ARG A 1 185 ? 24.626 37.747 -66.787 1.00 53.72 185 ARG A CA 1
ATOM 1496 C C . ARG A 1 185 ? 23.212 37.404 -67.263 1.00 53.72 185 ARG A C 1
ATOM 1498 O O . ARG A 1 185 ? 23.080 36.797 -68.324 1.00 53.72 185 ARG A O 1
ATOM 1505 N N . PRO A 1 186 ? 22.183 37.965 -66.621 1.00 51.03 186 PRO A N 1
ATOM 1506 C CA . PRO A 1 186 ? 21.094 38.550 -67.392 1.00 51.03 186 PRO A CA 1
ATOM 1507 C C . PRO A 1 186 ? 21.005 40.046 -67.105 1.00 51.03 186 PRO A C 1
ATOM 1509 O O . PRO A 1 186 ? 20.746 40.491 -65.989 1.00 51.03 186 PRO A O 1
ATOM 1512 N N . GLN A 1 187 ? 21.265 40.805 -68.161 1.00 48.34 187 GLN A N 1
ATOM 1513 C CA . GLN A 1 187 ? 21.002 42.223 -68.284 1.00 48.34 187 GLN A CA 1
ATOM 1514 C C . GLN A 1 187 ? 19.542 42.403 -68.738 1.00 48.34 187 GLN A C 1
ATOM 1516 O O . GLN A 1 187 ? 19.106 41.737 -69.670 1.00 48.34 187 GLN A O 1
ATOM 1521 N N . GLU A 1 188 ? 18.850 43.322 -68.064 1.00 46.41 188 GLU A N 1
ATOM 1522 C CA . GLU A 1 188 ? 17.709 44.125 -68.532 1.00 46.41 188 GLU A CA 1
ATOM 1523 C C . GLU A 1 188 ? 16.394 43.438 -68.949 1.00 46.41 188 GLU A C 1
ATOM 1525 O O . GLU A 1 188 ? 16.255 42.866 -70.026 1.00 46.41 188 GLU A O 1
ATOM 1530 N N . ALA A 1 189 ? 15.344 43.722 -68.169 1.00 49.50 189 ALA A N 1
ATOM 1531 C CA . ALA A 1 189 ? 14.022 44.009 -68.719 1.00 49.50 189 ALA A CA 1
ATOM 1532 C C . ALA A 1 189 ? 13.489 45.319 -68.111 1.00 49.50 189 ALA A C 1
ATOM 1534 O O . ALA A 1 189 ? 13.296 45.443 -66.902 1.00 49.50 189 ALA A O 1
ATOM 1535 N N . ARG A 1 190 ? 13.327 46.295 -69.008 1.00 48.00 190 ARG A N 1
ATOM 1536 C CA . ARG A 1 190 ? 12.788 47.651 -68.861 1.00 48.00 190 ARG A CA 1
ATOM 1537 C C . ARG A 1 190 ? 11.363 47.700 -68.291 1.00 48.00 190 ARG A C 1
ATOM 1539 O O . ARG A 1 190 ? 10.501 46.937 -68.710 1.00 48.00 190 ARG A O 1
ATOM 1546 N N . ALA A 1 191 ? 11.105 48.735 -67.497 1.00 49.22 191 ALA A N 1
ATOM 1547 C CA 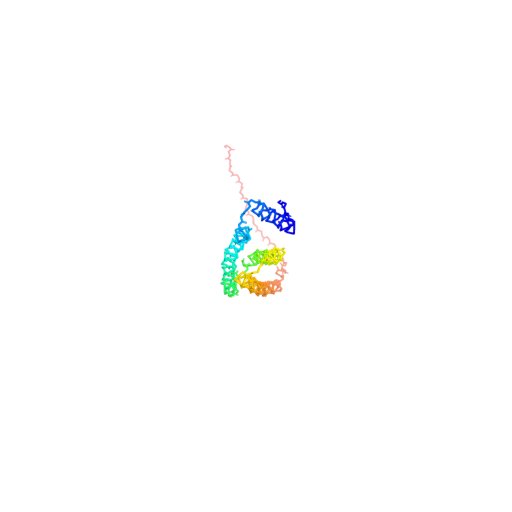. ALA A 1 191 ? 10.027 49.695 -67.758 1.00 49.22 191 ALA A CA 1
ATOM 1548 C C . ALA A 1 191 ? 10.746 51.048 -67.961 1.00 49.22 191 ALA A C 1
ATOM 1550 O O . ALA A 1 191 ? 11.627 51.370 -67.167 1.00 49.22 191 ALA A O 1
ATOM 1551 N N . ALA A 1 192 ? 10.563 51.823 -69.028 1.00 49.00 192 ALA A N 1
ATOM 1552 C CA . ALA A 1 192 ? 9.392 52.064 -69.867 1.00 49.00 192 ALA A CA 1
ATOM 1553 C C . ALA A 1 192 ? 9.656 51.895 -71.376 1.00 49.00 192 ALA A C 1
ATOM 1555 O O . ALA A 1 192 ? 10.843 51.822 -71.778 1.00 49.00 192 ALA A O 1
#